Protein AF-A0A8T7HEP1-F1 (afdb_monomer)

Solvent-accessible surface area (backbone atoms only — not comparable to full-atom values): 14430 Å² total; per-residue (Å²): 138,90,76,88,83,82,85,78,82,85,80,83,80,80,80,82,78,79,80,82,76,83,69,81,77,78,73,74,80,81,74,84,77,63,65,96,67,60,66,64,68,58,54,55,50,47,74,75,36,51,69,58,54,52,49,52,47,22,69,75,58,74,52,76,78,92,68,82,64,48,80,45,70,42,66,36,75,91,43,68,75,46,64,47,59,41,58,92,71,46,28,37,38,39,33,37,24,67,80,59,78,89,49,69,70,61,53,49,51,42,49,39,22,36,51,30,43,47,51,55,25,53,55,40,37,77,75,74,46,70,55,52,72,84,47,95,60,65,69,68,16,54,30,40,47,29,51,47,41,3,46,9,40,42,40,32,41,67,76,44,86,86,67,75,90,79,67,55,75,86,76,51,40,76,35,54,64,55,34,53,50,40,61,74,69,60,40,57,62,58,38,32,44,47,13,20,70,63,40,46,67,45,26,74,71,59,36,48,71,58,20,51,61,48,45,73,77,60,53,65,51,79,81,28,55,30,39,55,68,65,41,48,51,56,51,31,47,74,69,64,75,49,135

Structure (mmCIF, N/CA/C/O backbone):
data_AF-A0A8T7HEP1-F1
#
_entry.id   AF-A0A8T7HEP1-F1
#
loop_
_atom_site.group_PDB
_atom_site.id
_atom_site.type_symbol
_atom_site.label_atom_id
_atom_site.label_alt_id
_atom_site.label_comp_id
_atom_site.label_asym_id
_atom_site.label_entity_id
_atom_site.label_seq_id
_atom_site.pdbx_PDB_ins_code
_atom_site.Cartn_x
_atom_site.Cartn_y
_atom_site.Cartn_z
_atom_site.occupancy
_atom_site.B_iso_or_equiv
_atom_site.auth_seq_id
_atom_site.auth_comp_id
_atom_site.auth_asym_id
_atom_site.auth_atom_id
_atom_site.pdbx_PDB_model_num
ATOM 1 N N . MET A 1 1 ? -40.793 -70.011 2.337 1.00 41.94 1 MET A N 1
ATOM 2 C CA . MET A 1 1 ? -41.406 -68.954 1.500 1.00 41.94 1 MET A CA 1
ATOM 3 C C . MET A 1 1 ? -40.338 -67.941 1.118 1.00 41.94 1 MET A C 1
ATOM 5 O O . MET A 1 1 ? -39.914 -67.147 1.946 1.00 41.94 1 MET A O 1
ATOM 9 N N . SER A 1 2 ? -39.846 -68.053 -0.113 1.00 45.19 2 SER A N 1
ATOM 10 C CA . SER A 1 2 ? -38.807 -67.216 -0.714 1.00 45.19 2 SER A CA 1
ATOM 11 C C . SER A 1 2 ? -39.337 -65.825 -1.057 1.00 45.19 2 SER A C 1
ATOM 13 O O . SER A 1 2 ? -40.368 -65.713 -1.722 1.00 45.19 2 SER A O 1
ATOM 15 N N . ARG A 1 3 ? -38.609 -64.765 -0.700 1.00 45.38 3 ARG A N 1
ATOM 16 C CA . ARG A 1 3 ? -38.779 -63.450 -1.330 1.00 45.38 3 ARG A CA 1
ATOM 17 C C . ARG A 1 3 ? -37.420 -62.876 -1.710 1.00 45.38 3 ARG A C 1
ATOM 19 O O . ARG A 1 3 ? -36.652 -62.437 -0.859 1.00 45.38 3 ARG A O 1
ATOM 26 N N . LEU A 1 4 ? -37.165 -62.922 -3.018 1.00 42.03 4 LEU A N 1
ATOM 27 C CA . LEU A 1 4 ? -36.173 -62.133 -3.739 1.00 42.03 4 LEU A CA 1
ATOM 28 C C . LEU A 1 4 ? -36.283 -60.661 -3.312 1.00 42.03 4 LEU A C 1
ATOM 30 O O . LEU A 1 4 ? -37.346 -60.056 -3.451 1.00 42.03 4 LEU A O 1
ATOM 34 N N . LYS A 1 5 ? -35.179 -60.076 -2.840 1.00 50.88 5 LYS A N 1
ATOM 35 C CA . LYS A 1 5 ? -35.013 -58.621 -2.767 1.00 50.88 5 LYS A CA 1
ATOM 36 C C . LYS A 1 5 ? -34.255 -58.166 -4.009 1.00 50.88 5 LYS A C 1
ATOM 38 O O . LYS A 1 5 ? -33.088 -58.493 -4.201 1.00 50.88 5 LYS A O 1
ATOM 43 N N . GLN A 1 6 ? -34.972 -57.445 -4.857 1.00 49.06 6 GLN A N 1
ATOM 44 C CA . GLN A 1 6 ? -34.510 -56.854 -6.103 1.00 49.06 6 GLN A CA 1
ATOM 45 C C . GLN A 1 6 ? -33.622 -55.638 -5.783 1.00 49.06 6 GLN A C 1
ATOM 47 O O . GLN A 1 6 ? -34.055 -54.708 -5.102 1.00 49.06 6 GLN A O 1
ATOM 52 N N . LYS A 1 7 ? -32.362 -55.663 -6.233 1.00 43.59 7 LYS A N 1
ATOM 53 C CA . LYS A 1 7 ? -31.448 -54.511 -6.220 1.00 43.59 7 LYS A CA 1
ATOM 54 C C . LYS A 1 7 ? -31.846 -53.572 -7.361 1.00 43.59 7 LYS A C 1
ATOM 56 O O . LYS A 1 7 ? -31.759 -53.966 -8.519 1.00 43.59 7 LYS A O 1
ATOM 61 N N . ILE A 1 8 ? -32.242 -52.343 -7.038 1.00 46.66 8 ILE A N 1
ATOM 62 C CA . ILE A 1 8 ? -32.394 -51.254 -8.009 1.00 46.66 8 ILE A CA 1
ATOM 63 C C . ILE A 1 8 ? -31.186 -50.334 -7.833 1.00 46.66 8 ILE A C 1
ATOM 65 O O . ILE A 1 8 ? -30.989 -49.748 -6.767 1.00 46.66 8 ILE A O 1
ATOM 69 N N . GLY A 1 9 ? -30.344 -50.276 -8.865 1.00 35.22 9 GLY A N 1
ATOM 70 C CA . GLY A 1 9 ? -29.200 -49.377 -8.941 1.00 35.22 9 GLY A CA 1
ATOM 71 C C . GLY A 1 9 ? -29.659 -47.931 -9.099 1.00 35.22 9 GLY A C 1
ATOM 72 O O . GLY A 1 9 ? -30.497 -47.626 -9.944 1.00 35.22 9 GLY A O 1
ATOM 73 N N . LYS A 1 10 ? -29.105 -47.036 -8.280 1.00 43.34 10 LYS A N 1
ATOM 74 C CA . LYS A 1 10 ? -29.236 -45.591 -8.463 1.00 43.34 10 LYS A CA 1
ATOM 75 C C . LYS A 1 10 ? -28.169 -45.150 -9.461 1.00 43.34 10 LYS A C 1
ATOM 77 O O . LYS A 1 10 ? -27.001 -45.030 -9.105 1.00 43.34 10 LYS A O 1
ATOM 82 N N . GLY A 1 11 ? -28.579 -44.972 -10.714 1.00 36.28 11 GLY A N 1
ATOM 83 C CA . GLY A 1 11 ? -27.797 -44.260 -11.717 1.00 36.28 11 GLY A CA 1
ATOM 84 C C . GLY A 1 11 ? -27.731 -42.780 -11.351 1.00 36.28 11 GLY A C 1
ATOM 85 O O . GLY A 1 11 ? -28.759 -42.139 -11.143 1.00 36.28 11 GLY A O 1
ATOM 86 N N . VAL A 1 12 ? -26.513 -42.262 -11.236 1.00 38.72 12 VAL A N 1
ATOM 87 C CA . VAL A 1 12 ? -26.227 -40.835 -11.116 1.00 38.72 12 VAL A CA 1
ATOM 88 C C . VAL A 1 12 ? -26.324 -40.247 -12.521 1.00 38.72 12 VAL A C 1
ATOM 90 O O . VAL A 1 12 ? -25.486 -40.532 -13.371 1.00 38.72 12 VAL A O 1
ATOM 93 N N . VAL A 1 13 ? -27.367 -39.461 -12.782 1.00 40.12 13 VAL A N 1
ATOM 94 C CA . VAL A 1 13 ? -27.473 -38.650 -13.999 1.00 40.12 13 VAL A CA 1
ATOM 95 C C . VAL A 1 13 ? -26.842 -37.297 -13.685 1.00 40.12 13 VAL A C 1
ATOM 97 O O . VAL A 1 13 ? -27.463 -36.447 -13.052 1.00 40.12 13 VAL A O 1
ATOM 100 N N . PHE A 1 14 ? -25.585 -37.115 -14.089 1.00 38.12 14 PHE A N 1
ATOM 101 C CA . PHE A 1 14 ? -24.975 -35.792 -14.187 1.00 38.12 14 PHE A CA 1
ATOM 102 C C . PHE A 1 14 ? -25.525 -35.116 -15.447 1.00 38.12 14 PHE A C 1
ATOM 104 O O . PHE A 1 14 ? -25.100 -35.420 -16.560 1.00 38.12 14 PHE A O 1
ATOM 111 N N . SER A 1 15 ? -26.485 -34.209 -15.276 1.00 38.38 15 SER A N 1
ATOM 112 C CA . SER A 1 15 ? -26.845 -33.257 -16.326 1.00 38.38 15 SER A CA 1
ATOM 113 C C . SER A 1 15 ? -25.730 -32.221 -16.450 1.00 38.38 15 SER A C 1
ATOM 115 O O . SER A 1 15 ? -25.654 -31.288 -15.652 1.00 38.38 15 SER A O 1
ATOM 117 N N . LEU A 1 16 ? -24.873 -32.380 -17.461 1.00 36.19 16 LEU A N 1
ATOM 118 C CA . LEU A 1 16 ? -24.065 -31.285 -17.993 1.00 36.19 16 LEU A CA 1
ATOM 119 C C . LEU A 1 16 ? -25.010 -30.299 -18.689 1.00 36.19 16 LEU A C 1
ATOM 121 O O . LEU A 1 16 ? -25.401 -30.492 -19.838 1.00 36.19 16 LEU A O 1
ATOM 125 N N . ILE A 1 17 ? -25.388 -29.238 -17.982 1.00 40.00 17 ILE A N 1
ATOM 126 C CA . ILE A 1 17 ? -25.916 -28.030 -18.613 1.00 40.00 17 ILE A CA 1
ATOM 127 C C . ILE A 1 17 ? -24.704 -27.160 -18.940 1.00 40.00 17 ILE A C 1
ATOM 129 O O . ILE A 1 17 ? -24.234 -26.373 -18.123 1.00 40.00 17 ILE A O 1
ATOM 133 N N . THR A 1 18 ? -24.166 -27.344 -20.143 1.00 41.06 18 THR A N 1
ATOM 134 C CA . THR A 1 18 ? -23.210 -26.413 -20.744 1.00 41.06 18 THR A CA 1
ATOM 135 C C . THR A 1 18 ? -23.996 -25.191 -21.211 1.00 41.06 18 THR A C 1
ATOM 137 O O . THR A 1 18 ? -24.581 -25.192 -22.293 1.00 41.06 18 THR A O 1
ATOM 140 N N . LEU A 1 19 ? -24.060 -24.154 -20.372 1.00 41.31 19 LEU A N 1
ATOM 141 C CA . LEU A 1 19 ? -24.544 -22.840 -20.787 1.00 41.31 19 LEU A CA 1
ATOM 142 C C . LEU A 1 19 ? -23.488 -22.227 -21.720 1.00 41.31 19 LEU A C 1
ATOM 144 O O . LEU A 1 19 ? -22.456 -21.734 -21.270 1.00 41.31 19 LEU A O 1
ATOM 148 N N . MET A 1 20 ? -23.735 -22.277 -23.029 1.00 40.00 20 MET A N 1
ATOM 149 C CA . MET A 1 20 ? -22.990 -21.483 -24.003 1.00 40.00 20 MET A CA 1
ATOM 150 C C . MET A 1 20 ? -23.443 -20.024 -23.908 1.00 40.00 20 MET A C 1
ATOM 152 O O . MET A 1 20 ? -24.344 -19.590 -24.625 1.00 40.00 20 MET A O 1
ATOM 156 N N . LEU A 1 21 ? -22.829 -19.257 -23.008 1.00 42.78 21 LEU A N 1
ATOM 157 C CA . LEU A 1 21 ? -22.844 -17.803 -23.112 1.00 42.78 21 LEU A CA 1
ATOM 158 C C . LEU A 1 21 ? -21.754 -17.411 -24.104 1.00 42.78 21 LEU A C 1
ATOM 160 O O . LEU A 1 21 ? -20.575 -17.358 -23.767 1.00 42.78 21 LEU A O 1
ATOM 164 N N . GLY A 1 22 ? -22.170 -17.162 -25.345 1.00 40.03 22 GLY A N 1
ATOM 165 C CA . GLY A 1 22 ? -21.366 -16.471 -26.344 1.00 40.03 22 GLY A CA 1
ATOM 166 C C . GLY A 1 22 ? -21.130 -15.028 -25.909 1.00 40.03 22 GLY A C 1
ATOM 167 O O . GLY A 1 22 ? -21.805 -14.114 -26.375 1.00 40.03 22 GLY A O 1
ATOM 168 N N . GLY A 1 23 ? -20.190 -14.828 -24.990 1.00 37.59 23 GLY A N 1
ATOM 169 C CA . GLY A 1 23 ? -19.534 -13.545 -24.817 1.00 37.59 23 GLY A CA 1
ATOM 170 C C . GLY A 1 23 ? -18.599 -13.363 -26.001 1.00 37.59 23 GLY A C 1
ATOM 171 O O . GLY A 1 23 ? -17.683 -14.159 -26.187 1.00 37.59 23 GLY A O 1
ATOM 172 N N . SER A 1 24 ? -18.840 -12.351 -26.833 1.00 38.62 24 SER A N 1
ATOM 173 C CA . SER A 1 24 ? -17.829 -11.912 -27.786 1.00 38.62 24 SER A CA 1
ATOM 174 C C . SER A 1 24 ? -16.601 -11.520 -26.971 1.00 38.62 24 SER A C 1
ATOM 176 O O . SER A 1 24 ? -16.623 -10.490 -26.290 1.00 38.62 24 SER A O 1
ATOM 178 N N . GLU A 1 25 ? -15.558 -12.343 -27.002 1.00 39.94 25 GLU A N 1
ATOM 179 C CA . GLU A 1 25 ? -14.235 -11.939 -26.556 1.00 39.94 25 GLU A CA 1
ATOM 180 C C . GLU A 1 25 ? -13.877 -10.698 -27.371 1.00 39.94 25 GLU A C 1
ATOM 182 O O . GLU A 1 25 ? -13.509 -10.777 -28.546 1.00 39.94 25 GLU A O 1
ATOM 187 N N . LYS A 1 26 ? -14.042 -9.516 -26.771 1.00 36.22 26 LYS A N 1
ATOM 188 C CA . LYS A 1 26 ? 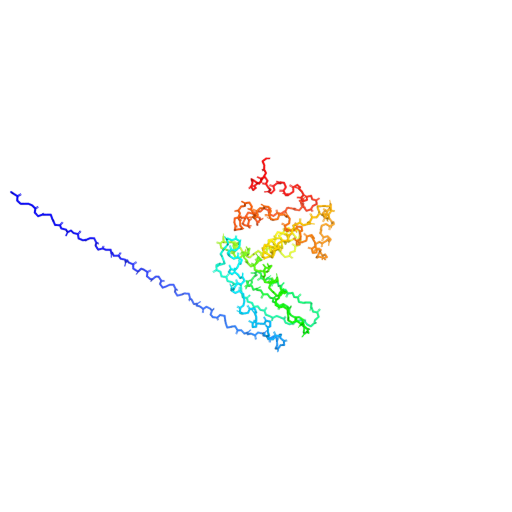-13.334 -8.334 -27.233 1.00 36.22 26 LYS A CA 1
ATOM 189 C C . LYS A 1 26 ? -11.866 -8.666 -27.021 1.00 36.22 26 LYS A C 1
ATOM 191 O O . LYS A 1 26 ? -11.326 -8.433 -25.946 1.00 36.22 26 LYS A O 1
ATOM 196 N N . LYS A 1 27 ? -11.231 -9.243 -28.039 1.00 31.67 27 LYS A N 1
ATOM 197 C CA . LYS A 1 27 ? -9.785 -9.169 -28.173 1.00 31.67 27 LYS A CA 1
ATOM 198 C C . LYS A 1 27 ? -9.480 -7.683 -28.274 1.00 31.67 27 LYS A C 1
ATOM 200 O O . LYS A 1 27 ? -9.661 -7.081 -29.329 1.00 31.67 27 LYS A O 1
ATOM 205 N N . CYS A 1 28 ? -9.126 -7.076 -27.144 1.00 31.55 28 CYS A N 1
ATOM 206 C CA . CYS A 1 28 ? -8.383 -5.833 -27.159 1.00 31.55 28 CYS A CA 1
ATOM 207 C C . CYS A 1 28 ? -7.139 -6.127 -27.990 1.00 31.55 28 CYS A C 1
ATOM 209 O O . CYS A 1 28 ? -6.271 -6.888 -27.569 1.00 31.55 28 CYS A O 1
ATOM 211 N N . GLU A 1 29 ? -7.110 -5.606 -29.213 1.00 30.03 29 GLU A N 1
ATOM 212 C CA . GLU A 1 29 ? -5.893 -5.556 -30.005 1.00 30.03 29 GLU A CA 1
ATOM 213 C C . GLU A 1 29 ? -4.898 -4.718 -29.203 1.00 30.03 29 GLU A C 1
ATOM 215 O O . GLU A 1 29 ? -4.998 -3.494 -29.107 1.00 30.03 29 GLU A O 1
ATOM 220 N N . TYR A 1 30 ? -3.994 -5.421 -28.527 1.00 42.84 30 TYR A N 1
ATOM 221 C CA . TYR A 1 30 ? -2.873 -4.841 -27.821 1.00 42.84 30 TYR A CA 1
ATOM 222 C C . TYR A 1 30 ? -1.972 -4.181 -28.864 1.00 42.84 30 TYR A C 1
ATOM 224 O O . TYR A 1 30 ? -1.344 -4.858 -29.677 1.00 42.84 30 TYR A O 1
ATOM 232 N N . ILE A 1 31 ? -1.948 -2.849 -28.869 1.00 36.72 31 ILE A N 1
ATOM 233 C CA . ILE A 1 31 ? -0.964 -2.071 -29.615 1.00 36.72 31 ILE A CA 1
ATOM 234 C C . ILE A 1 31 ? 0.114 -1.688 -28.600 1.00 36.72 31 ILE A C 1
ATOM 236 O O . ILE A 1 31 ? -0.087 -0.720 -27.858 1.00 36.72 31 ILE A O 1
ATOM 240 N N . PRO A 1 32 ? 1.239 -2.418 -28.523 1.00 42.81 32 PRO A N 1
ATOM 241 C CA . PRO A 1 32 ? 2.324 -2.032 -27.646 1.00 42.81 32 PRO A CA 1
ATOM 242 C C . PRO A 1 32 ? 2.866 -0.675 -28.089 1.00 42.81 32 PRO A C 1
ATOM 244 O O . PRO A 1 32 ? 3.562 -0.557 -29.097 1.00 42.81 32 PRO A O 1
ATOM 247 N N . ARG A 1 33 ? 2.571 0.371 -27.318 1.00 43.34 33 ARG A N 1
ATOM 248 C CA . ARG A 1 33 ? 3.355 1.607 -27.348 1.00 43.34 33 ARG A CA 1
ATOM 249 C C . ARG A 1 33 ? 4.543 1.437 -26.413 1.00 43.34 33 ARG A C 1
ATOM 251 O O . ARG A 1 33 ? 4.651 2.140 -25.415 1.00 43.34 33 ARG A O 1
ATOM 258 N N . TYR A 1 34 ? 5.436 0.502 -26.724 1.00 45.06 34 TYR A N 1
ATOM 259 C CA . TYR A 1 34 ? 6.755 0.548 -26.111 1.00 45.06 34 TYR A CA 1
ATOM 260 C C . TYR A 1 34 ? 7.471 1.776 -26.676 1.00 45.06 34 TYR A C 1
ATOM 262 O O . TYR A 1 34 ? 7.745 1.857 -27.874 1.00 45.06 34 TYR A O 1
ATOM 270 N N . SER A 1 35 ? 7.777 2.743 -25.813 1.00 48.47 35 SER A N 1
ATOM 271 C CA . SER A 1 35 ? 8.937 3.596 -26.054 1.00 48.47 35 SER A CA 1
ATOM 272 C C . SER A 1 35 ? 10.139 2.652 -26.159 1.00 48.47 35 SER A C 1
ATOM 274 O O . SER A 1 35 ? 10.412 1.899 -25.226 1.00 48.47 35 SER A O 1
ATOM 276 N N . THR A 1 36 ? 10.810 2.619 -27.309 1.00 49.81 36 THR A N 1
ATOM 277 C CA . THR A 1 36 ? 11.788 1.592 -27.735 1.00 49.81 36 THR A CA 1
ATOM 278 C C . THR A 1 36 ? 13.090 1.538 -26.925 1.00 49.81 36 THR A C 1
ATOM 280 O O . THR A 1 36 ? 14.083 0.987 -27.384 1.00 49.81 36 THR A O 1
ATOM 283 N N . ASN A 1 37 ? 13.118 2.130 -25.736 1.00 59.88 37 ASN A N 1
ATOM 284 C CA . ASN A 1 37 ? 14.340 2.465 -25.017 1.00 59.88 37 ASN A CA 1
ATOM 285 C C . ASN A 1 37 ? 14.317 2.015 -23.543 1.00 59.88 37 ASN A C 1
ATOM 287 O O . ASN A 1 37 ? 15.242 2.336 -22.800 1.00 59.88 37 ASN A O 1
ATOM 291 N N . VAL A 1 38 ? 13.292 1.280 -23.099 1.00 65.38 38 VAL A N 1
ATOM 292 C CA . VAL A 1 38 ? 13.274 0.661 -21.764 1.00 65.38 38 VAL A CA 1
ATOM 293 C C . VAL A 1 38 ? 14.425 -0.346 -21.645 1.00 65.38 38 VAL A C 1
ATOM 295 O O . VAL A 1 38 ? 14.648 -1.131 -22.564 1.00 65.38 38 VAL A O 1
ATOM 298 N N . HIS A 1 39 ? 15.158 -0.340 -20.524 1.00 76.44 39 HIS A N 1
ATOM 299 C CA . HIS A 1 39 ? 16.272 -1.268 -20.313 1.00 76.44 39 HIS A CA 1
ATOM 300 C C . HIS A 1 39 ? 15.758 -2.725 -20.348 1.00 76.44 39 HIS A C 1
ATOM 302 O O . HIS A 1 39 ? 15.051 -3.109 -19.412 1.00 76.44 39 HIS A O 1
ATOM 308 N N . PRO A 1 40 ? 16.131 -3.561 -21.343 1.00 83.38 40 PRO A N 1
ATOM 309 C CA . PRO A 1 40 ? 15.495 -4.866 -21.575 1.00 83.38 40 PRO A CA 1
ATOM 310 C C . PRO A 1 40 ? 15.501 -5.791 -20.355 1.00 83.38 40 PRO A C 1
ATOM 312 O O . PRO A 1 40 ? 14.506 -6.450 -20.080 1.00 83.38 40 PRO A O 1
ATOM 315 N N . LYS A 1 41 ? 16.578 -5.747 -19.556 1.00 88.69 41 LYS A N 1
ATOM 316 C CA . LYS A 1 41 ? 16.690 -6.537 -18.318 1.00 88.69 41 LYS A CA 1
ATOM 317 C C . LYS A 1 41 ? 15.615 -6.238 -17.271 1.00 88.69 41 LYS A C 1
ATOM 319 O O . LYS A 1 41 ? 15.308 -7.118 -16.486 1.00 88.69 41 LYS A O 1
ATOM 324 N N . SER A 1 42 ? 15.070 -5.018 -17.227 1.00 87.38 42 SER A N 1
ATOM 325 C CA . SER A 1 42 ? 14.011 -4.696 -16.257 1.00 87.38 42 SER A CA 1
ATOM 326 C C . SER A 1 42 ? 12.704 -5.377 -16.641 1.00 87.38 42 SER A C 1
ATOM 328 O O . SER A 1 42 ? 11.999 -5.859 -15.768 1.00 87.38 42 SER A O 1
ATOM 330 N N . ILE A 1 43 ? 12.411 -5.437 -17.945 1.00 89.31 43 ILE A N 1
ATOM 331 C CA . ILE A 1 43 ? 11.226 -6.118 -18.475 1.00 89.31 43 ILE A CA 1
ATOM 332 C C . ILE A 1 43 ? 11.350 -7.618 -18.224 1.00 89.31 43 ILE A C 1
ATOM 334 O O . ILE A 1 43 ? 10.507 -8.187 -17.546 1.00 89.31 43 ILE A O 1
ATOM 338 N N . GLU A 1 44 ? 12.453 -8.214 -18.686 1.00 92.25 44 GLU A N 1
ATOM 339 C CA . GLU A 1 44 ? 12.744 -9.642 -18.515 1.00 92.25 44 GLU A CA 1
ATOM 340 C C . GLU A 1 44 ? 12.662 -10.058 -17.043 1.00 92.25 44 GLU A C 1
ATOM 342 O O . GLU A 1 44 ? 11.963 -11.005 -16.704 1.00 92.25 44 GLU A O 1
ATOM 347 N N . TRP A 1 45 ? 13.294 -9.295 -16.148 1.00 94.81 45 TRP A N 1
ATOM 348 C CA . TRP A 1 45 ? 13.273 -9.623 -14.729 1.00 94.81 45 TRP A CA 1
ATOM 349 C C . TRP A 1 45 ? 11.872 -9.528 -14.118 1.00 94.81 45 TRP A C 1
ATOM 351 O O . TRP A 1 45 ? 11.498 -10.407 -13.347 1.00 94.81 45 TRP A O 1
ATOM 361 N N . VAL A 1 46 ? 11.089 -8.493 -14.445 1.00 93.50 46 VAL A N 1
ATOM 362 C CA . VAL A 1 46 ? 9.717 -8.357 -13.928 1.00 93.50 46 VAL A CA 1
ATOM 363 C C . VAL A 1 46 ? 8.831 -9.496 -14.437 1.00 93.50 46 VAL A C 1
ATOM 365 O O . VAL A 1 46 ? 8.138 -10.114 -13.629 1.00 93.50 46 VAL A O 1
ATOM 368 N N . ASP A 1 47 ? 8.907 -9.821 -15.729 1.00 92.94 47 ASP A N 1
ATOM 369 C CA . ASP A 1 47 ? 8.149 -10.919 -16.339 1.00 92.94 47 ASP A CA 1
ATOM 370 C C . ASP A 1 47 ? 8.493 -12.274 -15.691 1.00 92.94 47 ASP A C 1
ATOM 372 O O . ASP A 1 47 ? 7.611 -13.096 -15.454 1.00 92.94 47 ASP A O 1
ATOM 376 N N . GLU A 1 48 ? 9.764 -12.498 -15.347 1.00 95.94 48 GLU A N 1
ATOM 377 C CA . GLU A 1 48 ? 10.227 -13.726 -14.690 1.00 95.94 48 GLU A CA 1
ATOM 378 C C . GLU A 1 48 ? 9.863 -13.816 -13.199 1.00 95.94 48 GLU A C 1
ATOM 380 O O . GLU A 1 48 ? 9.829 -14.918 -12.646 1.00 95.94 48 GLU A O 1
ATOM 385 N N . ASN A 1 49 ? 9.627 -12.685 -12.521 1.00 97.19 49 ASN A N 1
ATOM 386 C CA . ASN A 1 49 ? 9.539 -12.646 -11.056 1.00 97.19 49 ASN A CA 1
ATOM 387 C C . ASN A 1 49 ? 8.173 -12.244 -10.498 1.00 97.19 49 ASN A C 1
ATOM 389 O O . ASN A 1 49 ? 7.911 -12.560 -9.339 1.00 97.19 49 ASN A O 1
ATOM 393 N N . ILE A 1 50 ? 7.288 -11.604 -11.269 1.00 96.88 50 ILE A N 1
ATOM 394 C CA . ILE A 1 50 ? 6.011 -11.104 -10.734 1.00 96.88 50 ILE A CA 1
ATOM 395 C C . ILE A 1 50 ? 5.156 -12.210 -10.102 1.00 96.88 50 ILE A C 1
ATOM 397 O O . ILE A 1 50 ? 4.634 -12.031 -9.003 1.00 96.88 50 ILE A O 1
ATOM 401 N N . GLU A 1 51 ? 5.048 -13.373 -10.748 1.00 97.56 51 GLU A N 1
ATOM 402 C CA . GLU A 1 51 ? 4.260 -14.495 -10.223 1.00 97.56 51 GLU A CA 1
ATOM 403 C C . GLU A 1 51 ? 4.871 -15.072 -8.943 1.00 97.56 51 GLU A C 1
ATOM 405 O O . GLU A 1 51 ? 4.145 -15.431 -8.015 1.00 97.56 51 GLU A O 1
ATOM 410 N N . ARG A 1 52 ? 6.209 -15.135 -8.871 1.00 98.19 52 ARG A N 1
ATOM 411 C CA . ARG A 1 52 ? 6.930 -15.564 -7.667 1.00 98.19 52 ARG A CA 1
ATOM 412 C C . ARG A 1 52 ? 6.648 -14.605 -6.511 1.00 98.19 52 ARG A C 1
ATOM 414 O O . ARG A 1 52 ? 6.257 -15.067 -5.446 1.00 98.19 52 ARG A O 1
ATOM 421 N N . ILE A 1 53 ? 6.810 -13.302 -6.735 1.00 98.19 53 ILE A N 1
ATOM 422 C CA . ILE A 1 53 ? 6.606 -12.262 -5.716 1.00 98.19 53 ILE A CA 1
ATOM 423 C C . ILE A 1 53 ? 5.161 -12.285 -5.217 1.00 98.19 53 ILE A C 1
ATOM 425 O O . ILE A 1 53 ? 4.921 -12.351 -4.014 1.00 98.19 53 ILE A O 1
ATOM 429 N N . ALA A 1 54 ? 4.183 -12.314 -6.126 1.00 98.25 54 ALA A N 1
ATOM 430 C CA . ALA A 1 54 ? 2.777 -12.396 -5.744 1.00 98.25 54 ALA A CA 1
ATOM 431 C C . ALA A 1 54 ? 2.491 -13.643 -4.896 1.00 98.25 54 ALA A C 1
ATOM 433 O O . ALA A 1 54 ? 1.828 -13.545 -3.868 1.00 98.25 54 ALA A O 1
ATOM 434 N N . LYS A 1 55 ? 3.042 -14.802 -5.273 1.00 98.44 55 LYS A N 1
ATOM 435 C CA . LYS A 1 55 ? 2.899 -16.039 -4.502 1.00 98.44 55 LYS A CA 1
ATOM 436 C C . LYS A 1 55 ? 3.545 -15.947 -3.115 1.00 98.44 55 LYS A C 1
ATOM 438 O O . LYS A 1 55 ? 2.969 -16.426 -2.143 1.00 98.44 55 LYS A O 1
ATOM 443 N N . GLU A 1 56 ? 4.714 -15.325 -3.001 1.00 98.38 56 GLU A N 1
ATOM 444 C CA . GLU A 1 56 ? 5.356 -15.081 -1.705 1.00 98.38 56 GLU A CA 1
ATOM 445 C C . GLU A 1 56 ? 4.483 -14.188 -0.810 1.00 98.38 56 GLU A C 1
ATOM 447 O O . GLU A 1 56 ? 4.348 -14.465 0.383 1.00 98.38 56 GLU A O 1
ATOM 452 N N . GLN A 1 57 ? 3.817 -13.176 -1.378 1.00 98.31 57 GLN A N 1
ATOM 453 C CA . GLN A 1 57 ? 2.832 -12.372 -0.650 1.00 98.31 57 GLN A CA 1
ATOM 454 C C . GLN A 1 57 ? 1.607 -13.186 -0.223 1.00 98.31 57 GLN A C 1
ATOM 456 O O . GLN A 1 57 ? 1.182 -13.070 0.925 1.00 98.31 57 GLN A O 1
ATOM 461 N N . GLU A 1 58 ? 1.050 -14.030 -1.099 1.00 98.50 58 GLU A N 1
ATOM 462 C CA . GLU A 1 58 ? -0.060 -14.934 -0.755 1.00 98.50 58 GLU A CA 1
ATOM 463 C C . GLU A 1 58 ? 0.283 -15.817 0.445 1.00 98.50 58 GLU A C 1
ATOM 465 O O . GLU A 1 58 ? -0.488 -15.897 1.405 1.00 98.50 58 GLU A O 1
ATOM 470 N N . GLU A 1 59 ? 1.462 -16.441 0.415 1.00 98.31 59 GLU A N 1
ATOM 471 C CA . GLU A 1 59 ? 1.941 -17.326 1.475 1.00 98.31 59 GLU A CA 1
ATOM 472 C C . GLU A 1 59 ? 2.192 -16.568 2.784 1.00 98.31 59 GLU A C 1
ATOM 474 O O . GLU A 1 59 ? 1.778 -17.031 3.850 1.00 98.31 59 GLU A O 1
ATOM 479 N N . LYS A 1 60 ? 2.837 -15.398 2.720 1.00 97.38 60 LYS A N 1
ATOM 480 C CA . LYS A 1 60 ? 3.220 -14.626 3.909 1.00 97.38 60 LYS A CA 1
ATOM 481 C C . LYS A 1 60 ? 2.038 -13.920 4.570 1.00 97.38 60 LYS A C 1
ATOM 483 O O . LYS A 1 60 ? 1.984 -13.842 5.795 1.00 97.38 60 LYS A O 1
ATOM 488 N N . LEU A 1 61 ? 1.103 -13.409 3.772 1.00 97.75 61 LEU A N 1
ATOM 489 C CA . LEU A 1 61 ? -0.024 -12.592 4.232 1.00 97.75 61 LEU A CA 1
ATOM 490 C C . LEU A 1 61 ? -1.326 -13.388 4.388 1.00 97.75 61 LEU A C 1
ATOM 492 O O . LEU A 1 61 ? -2.310 -12.853 4.900 1.00 97.75 61 LEU A O 1
ATOM 496 N N . GLY A 1 62 ? -1.354 -14.650 3.949 1.00 97.94 62 GLY A N 1
ATOM 497 C CA . GLY A 1 62 ? -2.555 -15.485 3.982 1.00 97.94 62 GLY A CA 1
ATOM 498 C C . GLY A 1 62 ? -3.657 -14.979 3.049 1.00 97.94 62 GLY A C 1
ATOM 499 O O . GLY A 1 62 ? -4.837 -15.084 3.379 1.00 97.94 62 GLY A O 1
ATOM 500 N N . ILE A 1 63 ? -3.274 -14.401 1.910 1.00 98.19 63 ILE A N 1
ATOM 501 C CA . ILE A 1 63 ? -4.184 -13.853 0.895 1.00 98.19 63 ILE A CA 1
ATOM 502 C C . ILE A 1 63 ? -4.186 -14.713 -0.370 1.00 98.19 63 ILE A C 1
ATOM 504 O O . ILE A 1 63 ? -3.401 -15.653 -0.492 1.00 98.19 63 ILE A O 1
ATOM 508 N N . LYS A 1 64 ? -5.059 -14.387 -1.329 1.00 98.06 64 LYS A N 1
ATOM 509 C CA . LYS A 1 64 ? -5.024 -15.001 -2.657 1.00 98.06 64 LYS A CA 1
ATOM 510 C C . LYS A 1 64 ? -5.388 -14.006 -3.747 1.00 98.06 64 LYS A C 1
ATOM 512 O O . LYS A 1 64 ? -6.522 -13.536 -3.781 1.00 98.06 64 LYS A O 1
ATOM 517 N N . TYR A 1 65 ? -4.471 -13.756 -4.674 1.00 97.38 65 TYR A N 1
ATOM 518 C CA . TYR A 1 65 ? -4.719 -12.967 -5.870 1.00 97.38 65 TYR A CA 1
ATOM 519 C C . TYR A 1 65 ? -5.701 -13.709 -6.790 1.00 97.38 65 TYR A C 1
ATOM 521 O O . TYR A 1 65 ? -5.418 -14.808 -7.273 1.00 97.38 65 TYR A O 1
ATOM 529 N N . PRO A 1 66 ? -6.875 -13.124 -7.076 1.00 95.88 66 PRO A N 1
ATOM 530 C CA . PRO A 1 66 ? -7.807 -13.671 -8.061 1.00 95.88 66 PRO A CA 1
ATOM 531 C C . PRO A 1 66 ? -7.226 -13.621 -9.480 1.00 95.88 66 PRO A C 1
ATOM 533 O O . PRO A 1 66 ? -7.524 -14.480 -10.309 1.00 95.88 66 PRO A O 1
ATOM 536 N N . TYR A 1 67 ? -6.415 -12.597 -9.740 1.00 96.38 67 TYR A N 1
ATOM 537 C CA . TYR A 1 67 ? -5.626 -12.363 -10.942 1.00 96.38 67 TYR A CA 1
ATOM 538 C C . TYR A 1 67 ? -4.531 -11.332 -10.619 1.00 96.38 67 TYR A C 1
ATOM 540 O O . TYR A 1 67 ? -4.621 -10.631 -9.609 1.00 96.38 67 TYR A O 1
ATOM 548 N N . LEU A 1 68 ? -3.513 -11.234 -11.476 1.00 96.56 68 LEU A N 1
ATOM 549 C CA . LEU A 1 68 ? -2.471 -10.209 -11.379 1.00 96.56 68 LEU A CA 1
ATOM 550 C C . LEU A 1 68 ? -2.796 -9.009 -12.285 1.00 96.56 68 LEU A C 1
ATOM 552 O O . LEU A 1 68 ? -3.441 -9.197 -13.324 1.00 96.56 68 LEU A O 1
ATOM 556 N N . PRO A 1 69 ? -2.381 -7.785 -11.910 1.00 95.25 69 PRO A N 1
ATOM 557 C CA . PRO A 1 69 ? -2.516 -6.612 -12.770 1.00 95.25 69 PRO A CA 1
ATOM 558 C C . PRO A 1 69 ? -1.672 -6.740 -14.048 1.00 95.25 69 PRO A C 1
ATOM 560 O O . PRO A 1 69 ? -0.648 -7.423 -14.070 1.00 95.25 69 PRO A O 1
ATOM 563 N N . GLU A 1 70 ? -2.079 -6.047 -15.117 1.00 95.31 70 GLU A N 1
ATOM 564 C CA . GLU A 1 70 ? -1.228 -5.876 -16.305 1.00 95.31 70 GLU A CA 1
ATOM 565 C C . GLU A 1 70 ? 0.030 -5.080 -15.917 1.00 95.31 70 GLU A C 1
ATOM 567 O O . GLU A 1 70 ? -0.037 -4.210 -15.053 1.00 95.31 70 GLU A O 1
ATOM 572 N N . ILE A 1 71 ? 1.169 -5.318 -16.570 1.00 93.1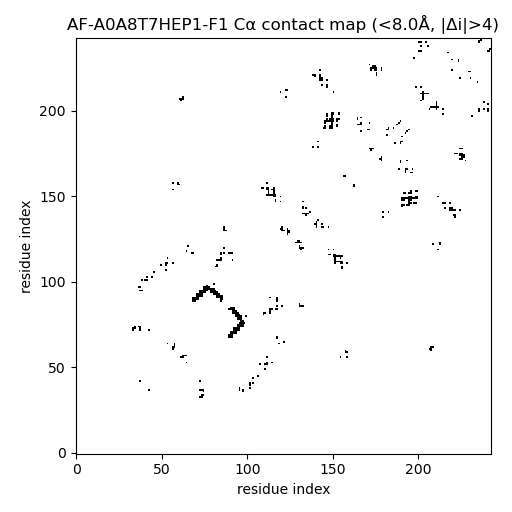2 71 ILE A N 1
ATOM 573 C CA . ILE A 1 71 ? 2.382 -4.519 -16.359 1.00 93.12 71 ILE A CA 1
ATOM 574 C C . ILE A 1 71 ? 2.704 -3.723 -17.621 1.00 93.12 71 ILE A C 1
ATOM 576 O O . ILE A 1 71 ? 2.777 -4.265 -18.726 1.00 93.12 71 ILE A O 1
ATOM 580 N N . LYS A 1 72 ? 2.921 -2.416 -17.456 1.00 92.94 72 LYS A N 1
ATOM 581 C CA . LYS A 1 72 ? 3.394 -1.508 -18.504 1.00 92.94 72 LYS A CA 1
ATOM 582 C C . LYS A 1 72 ? 4.692 -0.850 -18.083 1.00 92.94 72 LYS A C 1
ATOM 584 O O . LYS A 1 72 ? 4.909 -0.530 -16.920 1.00 92.94 72 LYS A O 1
ATOM 589 N N . PHE A 1 73 ? 5.539 -0.610 -19.072 1.00 88.94 73 PHE A N 1
ATOM 590 C CA . PHE A 1 73 ? 6.825 0.038 -18.885 1.00 88.94 73 PHE A CA 1
ATOM 591 C C . PHE A 1 73 ? 6.808 1.380 -19.596 1.00 88.94 73 PHE A C 1
ATOM 593 O O . PHE A 1 73 ? 6.565 1.457 -20.804 1.00 88.94 73 PHE A O 1
ATOM 600 N N . GLU A 1 74 ? 7.098 2.436 -18.852 1.00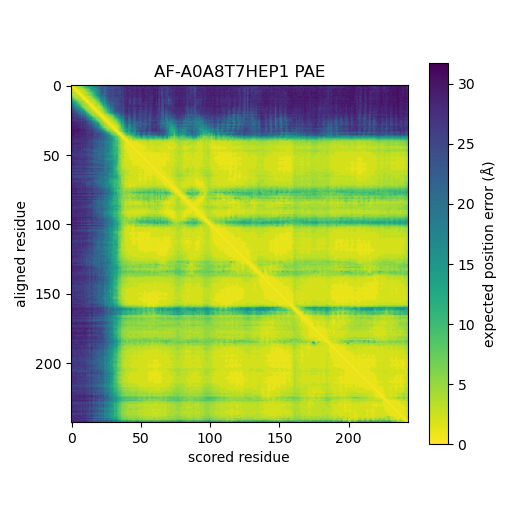 89.44 74 GLU A N 1
ATOM 601 C CA . GLU A 1 74 ? 7.222 3.783 -19.377 1.00 89.44 74 GLU A CA 1
ATOM 602 C C . GLU A 1 74 ? 8.640 4.287 -19.161 1.00 89.44 74 GLU A C 1
ATOM 604 O O . GLU A 1 74 ? 9.169 4.248 -18.054 1.00 89.44 74 GLU A O 1
ATOM 609 N N . GLN A 1 75 ? 9.263 4.805 -20.215 1.00 83.38 75 GLN A N 1
ATOM 610 C CA . GLN A 1 75 ? 10.537 5.493 -20.069 1.00 83.38 75 GLN A CA 1
ATOM 611 C C . GLN A 1 75 ? 10.307 6.996 -19.958 1.00 83.38 75 GLN A C 1
ATOM 613 O O . GLN A 1 75 ? 9.690 7.596 -20.838 1.00 83.38 75 GLN A O 1
ATOM 618 N N . HIS A 1 76 ? 10.873 7.608 -18.920 1.00 83.38 76 HIS A N 1
ATOM 619 C CA . HIS A 1 76 ? 10.825 9.052 -18.706 1.00 83.38 76 HIS A CA 1
ATOM 620 C C . HIS A 1 76 ? 12.240 9.567 -18.409 1.00 83.38 76 HIS A C 1
ATOM 622 O O . HIS A 1 76 ? 12.809 9.184 -17.389 1.00 83.38 76 HIS A O 1
ATOM 628 N N . PRO A 1 77 ? 12.842 10.414 -19.266 1.00 78.12 77 PRO A N 1
ATOM 629 C CA . PRO A 1 77 ? 14.245 10.815 -19.117 1.00 78.12 77 PRO A CA 1
ATOM 630 C C . PRO A 1 77 ? 14.516 11.616 -17.837 1.00 78.12 77 PRO A C 1
ATOM 632 O O . PRO A 1 77 ? 15.588 11.476 -17.257 1.00 78.12 77 PRO A O 1
ATOM 635 N N . ASP A 1 78 ? 13.529 12.386 -17.374 1.00 82.50 78 ASP A N 1
ATOM 636 C CA . ASP A 1 78 ? 13.669 13.323 -16.252 1.00 82.50 78 ASP A CA 1
ATOM 637 C C . ASP A 1 78 ? 13.054 12.811 -14.938 1.00 82.50 78 ASP A C 1
ATOM 639 O O . ASP A 1 78 ? 12.963 13.557 -13.962 1.00 82.50 78 ASP A O 1
ATOM 643 N N . LYS A 1 79 ? 12.582 11.558 -14.900 1.00 80.31 79 LYS A N 1
ATOM 644 C CA . LYS A 1 79 ? 11.973 10.972 -13.698 1.00 80.31 79 LYS A CA 1
ATOM 645 C C . LYS A 1 79 ? 12.919 9.989 -13.022 1.00 80.31 79 LYS A C 1
ATOM 647 O O . LYS A 1 79 ? 13.706 9.312 -13.678 1.00 80.31 79 LYS A O 1
ATOM 652 N N . SER A 1 80 ? 12.809 9.904 -11.699 1.00 83.12 80 SER A N 1
ATOM 653 C CA . SER A 1 80 ? 13.400 8.811 -10.930 1.00 83.12 80 SER A CA 1
ATOM 654 C C . SER A 1 80 ? 12.716 7.485 -11.263 1.00 83.12 80 SER A C 1
ATOM 656 O O . SER A 1 80 ? 11.598 7.478 -11.785 1.00 83.12 80 SER A O 1
ATOM 658 N N . LEU A 1 81 ? 13.374 6.374 -10.913 1.00 84.38 81 LEU A N 1
ATOM 659 C CA . LEU A 1 81 ? 12.705 5.080 -10.866 1.00 84.38 81 LEU A CA 1
ATOM 660 C C . LEU A 1 81 ? 11.478 5.210 -9.966 1.00 84.38 81 LEU A C 1
ATOM 662 O O . LEU A 1 81 ? 11.522 5.856 -8.915 1.00 84.38 81 LEU A O 1
ATOM 666 N N . GLY A 1 82 ? 10.375 4.654 -10.429 1.00 87.38 82 GLY A N 1
ATOM 667 C CA . GLY A 1 82 ? 9.147 4.594 -9.669 1.00 87.38 82 GLY A CA 1
ATOM 668 C C . GLY A 1 82 ? 8.218 3.581 -10.293 1.00 87.38 82 GLY A C 1
ATOM 669 O O . GLY A 1 82 ? 8.313 3.281 -11.480 1.00 87.38 82 GLY A O 1
ATOM 670 N N . MET A 1 83 ? 7.309 3.070 -9.492 1.00 90.44 83 MET A N 1
ATOM 671 C CA . MET A 1 83 ? 6.187 2.290 -9.970 1.00 90.44 83 MET A CA 1
ATOM 672 C C . MET A 1 83 ? 4.927 2.916 -9.393 1.00 90.44 83 MET A C 1
ATOM 674 O O . MET A 1 83 ? 4.994 3.578 -8.360 1.00 90.44 83 MET A O 1
ATOM 678 N N . TYR A 1 84 ? 3.818 2.791 -10.105 1.00 92.25 84 TYR A N 1
ATOM 679 C CA . TYR A 1 84 ? 2.514 3.104 -9.549 1.00 92.25 84 TYR A CA 1
ATOM 680 C C . TYR A 1 84 ? 1.458 2.182 -10.149 1.00 92.25 84 TYR A C 1
ATOM 682 O O . TYR A 1 84 ? 1.507 1.843 -11.335 1.00 92.25 84 TYR A O 1
ATOM 690 N N . TYR A 1 85 ? 0.492 1.789 -9.335 1.00 93.75 85 TYR A N 1
ATOM 691 C CA . TYR A 1 85 ? -0.717 1.113 -9.769 1.00 93.75 85 TYR A CA 1
ATOM 692 C C . TYR A 1 85 ? -1.751 2.124 -10.288 1.00 93.75 85 TYR A C 1
ATOM 694 O O . TYR A 1 85 ? -2.016 3.150 -9.660 1.00 93.75 85 TYR A O 1
ATOM 702 N N . GLU A 1 86 ? -2.352 1.828 -11.441 1.00 93.69 86 GLU A N 1
ATOM 703 C CA . GLU A 1 86 ? -3.460 2.576 -12.036 1.00 93.69 86 GLU A CA 1
ATOM 704 C C . GLU A 1 86 ? -4.772 1.770 -11.916 1.00 93.69 86 GLU A C 1
ATOM 706 O O . GLU A 1 86 ? -5.018 0.878 -12.742 1.00 93.69 86 GLU A O 1
ATOM 711 N N . PRO A 1 87 ? -5.640 2.088 -10.931 1.00 87.69 87 PRO A N 1
ATOM 712 C CA . PRO A 1 87 ? -6.859 1.331 -10.640 1.00 87.69 87 PRO A CA 1
ATOM 713 C C . PRO A 1 87 ? -7.831 1.216 -11.816 1.00 87.69 87 PRO A C 1
ATOM 715 O O . PRO A 1 87 ? -8.447 0.181 -12.032 1.00 87.69 87 PRO A O 1
ATOM 718 N N . TYR A 1 88 ? -7.977 2.261 -12.640 1.00 87.31 88 TYR A N 1
ATOM 719 C CA . TYR A 1 88 ? -9.002 2.260 -13.701 1.00 87.31 88 TYR A CA 1
ATOM 720 C C . TYR A 1 88 ? -8.734 1.269 -14.835 1.00 87.31 88 TYR A C 1
ATOM 722 O O . TYR A 1 88 ? -9.647 0.956 -15.601 1.00 87.31 88 TYR A O 1
ATOM 730 N N . ILE A 1 89 ? -7.487 0.827 -14.980 1.00 89.50 89 ILE A N 1
ATOM 731 C CA . ILE A 1 89 ? -7.078 -0.145 -15.997 1.00 89.50 89 ILE A CA 1
ATOM 732 C C . ILE A 1 89 ? -6.392 -1.363 -15.377 1.00 89.50 89 ILE A C 1
ATOM 734 O O . ILE A 1 89 ? -5.827 -2.159 -16.125 1.00 89.50 89 ILE A O 1
ATOM 738 N N . ASN A 1 90 ? -6.420 -1.496 -14.044 1.00 90.12 90 ASN A N 1
ATOM 739 C CA . ASN A 1 90 ? -5.769 -2.567 -13.294 1.00 90.12 90 ASN A CA 1
ATOM 740 C C . ASN A 1 90 ? -4.347 -2.856 -13.821 1.00 90.12 90 ASN A C 1
ATOM 742 O O . ASN A 1 90 ? -4.035 -3.949 -14.299 1.00 90.12 90 ASN A O 1
ATOM 746 N N . THR A 1 91 ? -3.510 -1.816 -13.850 1.00 94.25 91 THR A N 1
ATOM 747 C CA . THR A 1 91 ? -2.175 -1.876 -14.460 1.00 94.25 91 THR A CA 1
ATOM 748 C C . THR A 1 91 ? -1.114 -1.324 -13.513 1.00 94.25 91 THR A C 1
ATOM 750 O O . THR A 1 91 ? -1.248 -0.208 -13.023 1.00 94.25 91 THR A O 1
ATOM 753 N N . LEU A 1 92 ? -0.023 -2.062 -13.325 1.00 93.31 92 LEU A N 1
ATOM 754 C CA . LEU A 1 92 ? 1.229 -1.567 -12.759 1.00 93.31 92 LEU A CA 1
ATOM 755 C C . LEU A 1 92 ? 2.034 -0.853 -13.841 1.00 93.31 92 LEU A C 1
ATOM 757 O O . LEU A 1 92 ? 2.332 -1.430 -14.887 1.00 93.31 92 LEU A O 1
ATOM 761 N N . ILE A 1 93 ? 2.404 0.398 -13.596 1.00 92.69 93 ILE A N 1
ATOM 762 C CA . ILE A 1 93 ? 3.207 1.197 -14.518 1.00 92.69 93 ILE A CA 1
ATOM 763 C C . ILE A 1 93 ? 4.588 1.405 -13.906 1.00 92.69 93 ILE A C 1
ATOM 765 O O . ILE A 1 93 ? 4.751 2.162 -12.950 1.00 92.69 93 ILE A O 1
ATOM 769 N N . LEU A 1 94 ? 5.595 0.739 -14.472 1.00 89.69 94 LEU A N 1
ATOM 770 C CA . LEU A 1 94 ? 6.995 0.910 -14.101 1.00 89.69 94 LEU A CA 1
ATOM 771 C C . LEU A 1 94 ? 7.610 2.059 -14.909 1.00 89.69 94 LEU A C 1
ATOM 773 O O . LEU A 1 94 ? 7.804 1.958 -16.122 1.00 89.69 94 LEU A O 1
ATOM 777 N N . VAL A 1 95 ? 7.936 3.147 -14.217 1.00 88.50 95 VAL A N 1
ATOM 778 C CA . VAL A 1 95 ? 8.594 4.338 -14.756 1.00 88.50 95 VAL A CA 1
ATOM 779 C C . VAL A 1 95 ? 10.104 4.189 -14.621 1.00 88.50 95 VAL A C 1
ATOM 781 O O . VAL A 1 95 ? 10.651 4.223 -13.521 1.00 88.50 95 VAL A O 1
ATOM 784 N N . LEU A 1 96 ? 10.793 4.060 -15.753 1.00 82.94 96 LEU A N 1
ATOM 785 C CA . LEU A 1 96 ? 12.239 3.864 -15.818 1.00 82.94 96 LEU A CA 1
ATOM 786 C C . LEU A 1 96 ? 12.941 5.142 -16.310 1.00 82.94 96 LEU A C 1
ATOM 788 O O . LEU A 1 96 ? 12.623 5.631 -17.402 1.00 82.94 96 LEU A O 1
ATOM 792 N N . PRO A 1 97 ? 13.926 5.673 -15.557 1.00 81.50 97 PRO A N 1
ATOM 793 C CA . PRO A 1 97 ? 14.812 6.713 -16.059 1.00 81.50 97 PRO A CA 1
ATOM 794 C C . PRO A 1 97 ? 15.546 6.243 -17.314 1.00 81.50 97 PRO A C 1
ATOM 796 O O . PRO A 1 97 ? 15.905 5.069 -17.431 1.00 81.50 97 PRO A O 1
ATOM 799 N N . GLN A 1 98 ? 15.862 7.165 -18.227 1.00 76.94 98 GLN A N 1
ATOM 800 C CA . GLN A 1 98 ? 16.595 6.822 -19.454 1.00 76.94 98 GLN A CA 1
ATOM 801 C C . GLN A 1 98 ? 17.948 6.142 -19.180 1.00 76.94 98 GLN A C 1
ATOM 803 O O . GLN A 1 98 ? 18.380 5.287 -19.951 1.00 76.94 98 GLN A O 1
ATOM 808 N N . TYR A 1 99 ? 18.584 6.492 -18.061 1.00 76.25 99 TYR A N 1
ATOM 809 C CA . TYR A 1 99 ? 19.907 6.008 -17.661 1.00 76.25 99 TYR A CA 1
ATOM 810 C C . TYR A 1 99 ? 19.883 5.272 -16.318 1.00 76.25 99 TYR A C 1
ATOM 812 O O . TYR A 1 99 ? 20.888 5.238 -15.612 1.00 76.25 99 TYR A O 1
ATOM 820 N N . ALA A 1 100 ? 18.731 4.719 -15.934 1.00 74.44 100 ALA A N 1
ATOM 821 C CA . ALA A 1 100 ? 18.611 3.987 -14.683 1.00 74.44 100 ALA A CA 1
ATOM 822 C C . ALA A 1 100 ? 19.532 2.765 -14.685 1.00 74.44 100 ALA A C 1
ATOM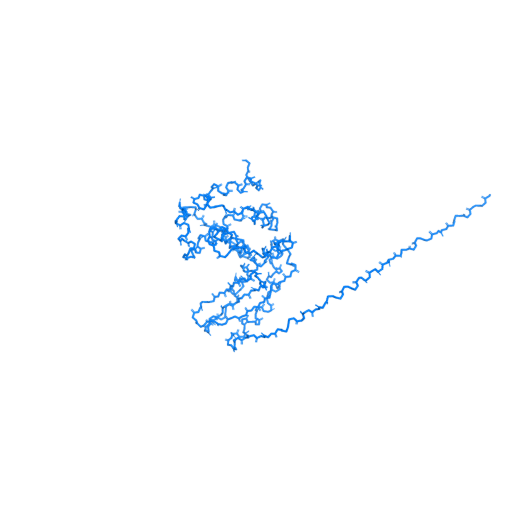 824 O O . ALA A 1 100 ? 19.528 1.970 -15.630 1.00 74.44 100 ALA A O 1
ATOM 825 N N . HIS A 1 101 ? 20.279 2.580 -13.602 1.00 81.38 101 HIS A N 1
ATOM 826 C CA . HIS A 1 101 ? 20.896 1.292 -13.344 1.00 81.38 101 HIS A CA 1
ATOM 827 C C . HIS A 1 101 ? 19.806 0.304 -12.935 1.00 81.38 101 HIS A C 1
ATOM 829 O O . HIS A 1 101 ? 19.003 0.583 -12.050 1.00 81.38 101 HIS A O 1
ATOM 835 N N . PHE A 1 102 ? 19.777 -0.850 -13.596 1.00 84.75 102 PHE A N 1
ATOM 836 C CA . PHE A 1 102 ? 18.884 -1.936 -13.223 1.00 84.75 102 PHE A CA 1
ATOM 837 C C . PHE A 1 102 ? 19.274 -2.482 -11.843 1.00 84.75 102 PHE A C 1
ATOM 839 O O . PHE A 1 102 ? 20.391 -2.974 -11.665 1.00 84.75 102 PHE A O 1
ATOM 846 N N . ASN A 1 103 ? 18.347 -2.396 -10.891 1.00 89.81 103 ASN A N 1
ATOM 847 C CA . ASN A 1 103 ? 18.495 -2.907 -9.536 1.00 89.81 103 ASN A CA 1
ATOM 848 C C . ASN A 1 103 ? 17.300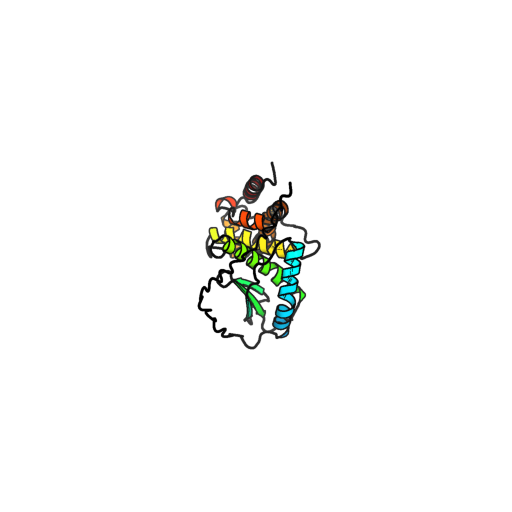 -3.821 -9.200 1.00 89.81 103 ASN A C 1
ATOM 850 O O . ASN A 1 103 ? 16.232 -3.310 -8.861 1.00 89.81 103 ASN A O 1
ATOM 854 N N . PRO A 1 104 ? 17.464 -5.156 -9.289 1.00 92.06 104 PRO A N 1
ATOM 855 C CA . PRO A 1 104 ? 16.407 -6.121 -8.981 1.00 92.06 104 PRO A CA 1
ATOM 856 C C . PRO A 1 104 ? 15.745 -5.899 -7.623 1.00 92.06 104 PRO A C 1
ATOM 858 O O . PRO A 1 104 ? 14.527 -5.914 -7.528 1.00 92.06 104 PRO A O 1
ATOM 861 N N . SER A 1 105 ? 16.549 -5.643 -6.586 1.00 93.44 105 SER A N 1
ATOM 862 C CA . SER A 1 105 ? 16.046 -5.489 -5.220 1.00 93.44 105 SER A CA 1
ATOM 863 C C . SER A 1 105 ? 15.123 -4.283 -5.096 1.00 93.44 105 SER A C 1
ATOM 865 O O . SER A 1 105 ? 14.122 -4.353 -4.404 1.00 93.44 105 SER A O 1
ATOM 867 N N . GLU A 1 106 ? 15.443 -3.179 -5.765 1.00 92.06 106 GLU A N 1
ATOM 868 C CA . GLU A 1 106 ? 14.610 -1.977 -5.733 1.00 92.06 106 GLU A CA 1
ATOM 869 C C . GLU A 1 106 ? 13.303 -2.179 -6.511 1.00 92.06 106 GLU A C 1
ATOM 871 O O . GLU A 1 106 ? 12.247 -1.751 -6.056 1.00 92.06 106 GLU A O 1
ATOM 876 N N . ILE A 1 107 ? 13.348 -2.884 -7.647 1.00 93.06 107 ILE A N 1
ATOM 877 C CA . ILE A 1 107 ? 12.143 -3.244 -8.408 1.00 93.06 107 ILE A CA 1
ATOM 878 C C . ILE A 1 107 ? 11.251 -4.190 -7.597 1.00 93.06 107 ILE A C 1
ATOM 880 O O . ILE A 1 107 ? 10.040 -3.994 -7.586 1.00 93.06 107 ILE A O 1
ATOM 884 N N . GLU A 1 108 ? 11.830 -5.174 -6.907 1.00 95.94 108 GLU A N 1
ATOM 885 C CA . GLU A 1 108 ? 11.093 -6.077 -6.017 1.00 95.94 108 GLU A CA 1
ATOM 886 C C . GLU A 1 108 ? 10.363 -5.297 -4.921 1.00 95.94 108 GLU A C 1
ATOM 888 O O . GLU A 1 108 ? 9.166 -5.478 -4.736 1.00 95.94 108 GLU A O 1
ATOM 893 N N . GLU A 1 109 ? 11.036 -4.339 -4.277 1.00 95.31 109 GLU A N 1
ATOM 894 C CA . GLU A 1 109 ? 10.409 -3.490 -3.259 1.00 95.31 109 GLU A CA 1
ATOM 895 C C . GLU A 1 109 ? 9.241 -2.656 -3.795 1.00 95.31 109 GLU A C 1
ATOM 897 O O . GLU A 1 109 ? 8.256 -2.444 -3.082 1.00 95.31 109 GLU A O 1
ATOM 902 N N . TYR A 1 110 ? 9.354 -2.156 -5.028 1.00 95.19 110 TYR A N 1
ATOM 903 C CA . TYR A 1 110 ? 8.254 -1.461 -5.689 1.00 95.19 110 TYR A CA 1
ATOM 904 C C . TYR A 1 110 ? 7.107 -2.416 -6.001 1.00 95.19 110 TYR A C 1
ATOM 906 O O . TYR A 1 110 ? 5.963 -2.095 -5.702 1.00 95.19 110 TYR A O 1
ATOM 914 N N . LEU A 1 111 ? 7.395 -3.600 -6.544 1.00 96.56 111 LEU A N 1
ATOM 915 C CA . LEU A 1 111 ? 6.374 -4.614 -6.797 1.00 96.56 111 LEU A CA 1
ATOM 916 C C . LEU A 1 111 ? 5.650 -5.008 -5.514 1.00 96.56 111 LEU A C 1
ATOM 918 O O . LEU A 1 111 ? 4.426 -5.106 -5.525 1.00 96.56 111 LEU A O 1
ATOM 922 N N . ASP A 1 112 ? 6.377 -5.157 -4.408 1.00 97.81 112 ASP A N 1
ATOM 923 C CA . ASP A 1 112 ? 5.767 -5.512 -3.138 1.00 97.81 112 ASP A CA 1
ATOM 924 C C . ASP A 1 112 ? 4.747 -4.472 -2.666 1.00 97.81 112 ASP A C 1
ATOM 926 O O . ASP A 1 112 ? 3.671 -4.822 -2.177 1.00 97.81 112 ASP A O 1
ATOM 930 N N . HIS A 1 113 ? 5.080 -3.193 -2.840 1.00 97.38 113 HIS A N 1
ATOM 931 C CA . HIS A 1 113 ? 4.200 -2.076 -2.521 1.00 97.38 113 HIS A CA 1
ATOM 932 C C . HIS A 1 113 ? 2.993 -2.025 -3.465 1.00 97.38 113 HIS A C 1
ATOM 934 O O . HIS A 1 113 ? 1.842 -2.038 -3.029 1.00 97.38 113 HIS A O 1
ATOM 940 N N . GLU A 1 114 ? 3.242 -1.998 -4.772 1.00 97.75 114 GLU A N 1
ATOM 941 C CA . GLU A 1 114 ? 2.197 -1.753 -5.762 1.00 97.75 114 GLU A CA 1
ATOM 942 C C . GLU A 1 114 ? 1.237 -2.936 -5.936 1.00 97.75 114 GLU A C 1
ATOM 944 O O . GLU A 1 114 ? 0.059 -2.739 -6.242 1.00 97.75 114 GLU A O 1
ATOM 949 N N . LEU A 1 115 ? 1.683 -4.169 -5.675 1.00 98.00 115 LEU A N 1
ATOM 950 C CA . LEU A 1 115 ? 0.780 -5.317 -5.588 1.00 98.00 115 LEU A CA 1
ATOM 951 C C . LEU A 1 115 ? -0.203 -5.183 -4.416 1.00 98.00 115 LEU A C 1
ATOM 953 O O . LEU A 1 115 ? -1.352 -5.600 -4.549 1.00 98.00 115 LEU A O 1
ATOM 957 N N . GLY A 1 116 ? 0.178 -4.519 -3.318 1.00 98.25 116 GLY A N 1
ATOM 958 C CA . GLY A 1 116 ? -0.747 -4.181 -2.232 1.00 98.25 116 GLY A CA 1
ATOM 959 C C . GLY A 1 116 ? -1.847 -3.202 -2.660 1.00 98.25 116 GLY A C 1
ATOM 960 O O . GLY A 1 116 ? -3.013 -3.370 -2.277 1.00 98.25 116 GLY A O 1
ATOM 961 N N . HIS A 1 117 ? -1.514 -2.225 -3.513 1.00 98.00 117 HIS A N 1
ATOM 962 C CA . HIS A 1 117 ? -2.503 -1.346 -4.154 1.00 98.00 117 HIS A CA 1
ATOM 963 C C . HIS A 1 117 ? -3.445 -2.143 -5.062 1.00 98.00 117 HIS A C 1
ATOM 965 O O . HIS A 1 117 ? -4.666 -2.059 -4.903 1.00 98.00 117 HIS A O 1
ATOM 971 N N . ALA A 1 118 ? -2.888 -2.972 -5.951 1.00 97.69 118 ALA A N 1
ATOM 972 C CA . ALA A 1 118 ? -3.668 -3.815 -6.855 1.00 97.69 118 ALA A CA 1
ATOM 973 C C . ALA A 1 118 ? -4.614 -4.747 -6.088 1.00 97.69 118 ALA A C 1
ATOM 975 O O . ALA A 1 118 ? -5.811 -4.790 -6.363 1.00 97.69 118 ALA A O 1
ATOM 976 N N . TYR A 1 119 ? -4.116 -5.437 -5.060 1.00 98.31 119 TYR A N 1
ATOM 977 C CA . TYR A 1 119 ? -4.921 -6.343 -4.247 1.00 98.31 119 TYR A CA 1
ATOM 978 C C . TYR A 1 119 ? -6.106 -5.640 -3.580 1.00 98.31 119 TYR A C 1
ATOM 980 O O . TYR A 1 119 ? -7.232 -6.141 -3.588 1.00 98.31 119 TYR A O 1
ATOM 988 N N . THR A 1 120 ? -5.858 -4.453 -3.024 1.00 98.12 120 THR A N 1
ATOM 989 C CA . THR A 1 120 ? -6.884 -3.634 -2.370 1.00 98.12 120 THR A CA 1
ATOM 990 C C . THR A 1 120 ? -8.017 -3.278 -3.329 1.00 98.12 120 THR A C 1
ATOM 992 O O . THR A 1 120 ? -9.194 -3.371 -2.968 1.00 98.12 120 THR A O 1
ATOM 995 N N . ASP A 1 121 ? -7.666 -2.888 -4.552 1.00 97.06 121 ASP A N 1
ATOM 996 C CA . ASP A 1 121 ? -8.621 -2.532 -5.593 1.00 97.06 121 ASP A CA 1
ATOM 997 C C . ASP A 1 121 ? -9.419 -3.755 -6.070 1.00 97.06 121 ASP A C 1
ATOM 999 O O . ASP A 1 121 ? -10.651 -3.749 -6.012 1.00 97.06 121 ASP A O 1
ATOM 1003 N N . ILE A 1 122 ? -8.734 -4.859 -6.387 1.00 95.62 122 ILE A N 1
ATOM 1004 C CA . ILE A 1 122 ? -9.344 -6.130 -6.807 1.00 95.62 122 ILE A CA 1
ATOM 1005 C C . ILE A 1 122 ? -10.351 -6.639 -5.765 1.00 95.62 122 ILE A C 1
ATOM 1007 O O . ILE A 1 122 ? -11.469 -7.041 -6.103 1.00 95.62 122 ILE A O 1
ATOM 1011 N N . LEU A 1 123 ? -9.995 -6.603 -4.477 1.00 96.75 123 LEU A N 1
ATOM 1012 C CA . LEU A 1 123 ? -10.912 -6.988 -3.403 1.00 96.75 123 LEU A CA 1
ATOM 1013 C C . LEU A 1 123 ? -12.166 -6.116 -3.378 1.00 96.75 123 LEU A C 1
ATOM 1015 O O . LEU A 1 123 ? -13.272 -6.618 -3.150 1.00 96.75 123 LEU A O 1
ATOM 1019 N N . ASN A 1 124 ? -12.009 -4.812 -3.590 1.00 95.38 124 ASN A N 1
ATOM 1020 C CA . ASN A 1 124 ? -13.128 -3.887 -3.618 1.00 95.38 124 ASN A CA 1
ATOM 1021 C C . ASN A 1 124 ? -14.052 -4.159 -4.820 1.00 95.38 124 ASN A C 1
ATOM 1023 O O . ASN A 1 124 ? -15.276 -4.188 -4.653 1.00 95.38 124 ASN A O 1
ATOM 1027 N N . GLU A 1 125 ? -13.483 -4.442 -5.992 1.00 94.56 125 GLU A N 1
ATOM 1028 C CA . GLU A 1 125 ? -14.221 -4.817 -7.202 1.00 94.56 125 GLU A CA 1
ATOM 1029 C C . GLU A 1 125 ? -15.003 -6.123 -7.040 1.00 94.56 125 GLU A C 1
ATOM 1031 O O . GLU A 1 125 ? -16.181 -6.193 -7.395 1.00 94.56 125 GLU A O 1
ATOM 1036 N N . ILE A 1 126 ? -14.408 -7.149 -6.423 1.00 93.81 126 ILE A N 1
ATOM 1037 C CA . ILE A 1 126 ? -15.074 -8.441 -6.170 1.00 93.81 126 ILE A CA 1
ATOM 1038 C C . ILE A 1 126 ? -16.302 -8.287 -5.268 1.00 93.81 126 ILE A C 1
ATOM 1040 O O . ILE A 1 126 ? -17.258 -9.061 -5.368 1.00 93.81 126 ILE A O 1
ATOM 1044 N N . LYS A 1 127 ? -16.330 -7.267 -4.402 1.00 93.75 127 LYS A N 1
ATOM 1045 C CA . LYS A 1 127 ? -17.518 -6.927 -3.602 1.00 93.75 127 LYS A CA 1
ATOM 1046 C C . LYS A 1 127 ? -18.574 -6.130 -4.376 1.00 93.75 127 LYS A C 1
ATOM 1048 O O . LYS A 1 127 ? -19.589 -5.763 -3.787 1.00 93.75 127 LYS A O 1
ATOM 1053 N N . GLY A 1 128 ? -18.371 -5.901 -5.672 1.00 92.62 128 GLY A N 1
ATOM 1054 C CA . GLY A 1 128 ? -19.292 -5.200 -6.563 1.00 92.62 128 GLY A CA 1
ATOM 1055 C C . GLY A 1 128 ? -19.167 -3.677 -6.518 1.00 92.62 128 GLY A C 1
ATOM 1056 O O . GLY A 1 128 ? -20.094 -2.987 -6.945 1.00 92.62 128 GLY A O 1
ATOM 1057 N N . ASN A 1 129 ? -18.065 -3.142 -5.984 1.00 92.62 129 ASN A N 1
ATOM 1058 C CA . ASN A 1 129 ? -17.793 -1.706 -5.996 1.00 92.62 129 ASN A CA 1
ATOM 1059 C C . ASN A 1 129 ? -16.977 -1.312 -7.242 1.00 92.62 129 ASN A C 1
ATOM 1061 O O . ASN A 1 129 ? -16.417 -2.160 -7.925 1.00 92.62 129 ASN A O 1
ATOM 1065 N N . ALA A 1 130 ? -16.921 -0.011 -7.541 1.00 90.69 130 ALA A N 1
ATOM 1066 C CA . ALA A 1 130 ? -16.010 0.532 -8.554 1.00 90.69 130 ALA A CA 1
ATOM 1067 C C . ALA A 1 130 ? -14.560 0.574 -8.041 1.00 90.69 130 ALA A C 1
ATOM 1069 O O . ALA A 1 130 ? -14.340 0.393 -6.841 1.00 90.69 130 ALA A O 1
ATOM 1070 N N . SER A 1 131 ? -13.614 0.904 -8.924 1.00 88.94 131 SER A N 1
ATOM 1071 C CA . SER A 1 131 ? -12.205 1.055 -8.565 1.00 88.94 131 SER A CA 1
ATOM 1072 C C . SER A 1 131 ? -11.980 2.014 -7.387 1.00 88.94 131 SER A C 1
ATOM 1074 O O . SER A 1 131 ? -12.728 2.979 -7.148 1.00 88.94 131 SER A O 1
ATOM 1076 N N . TRP A 1 132 ? -10.948 1.721 -6.607 1.00 89.88 132 TRP A N 1
ATOM 1077 C CA . TRP A 1 132 ? -10.563 2.427 -5.401 1.00 89.88 132 TRP A CA 1
ATOM 1078 C C . TRP A 1 132 ? -9.112 2.916 -5.515 1.00 89.88 132 TRP A C 1
ATOM 1080 O O . TRP A 1 132 ? -8.241 2.148 -5.904 1.00 89.88 132 TRP A O 1
ATOM 1090 N N . PRO A 1 133 ? -8.825 4.183 -5.166 1.00 91.69 133 PRO A N 1
ATOM 1091 C CA . PRO A 1 133 ? -9.708 5.169 -4.545 1.00 91.69 133 PRO A CA 1
ATOM 1092 C C . PRO A 1 133 ? -10.718 5.822 -5.507 1.00 91.69 133 PRO A C 1
ATOM 1094 O O . PRO A 1 133 ? -10.423 6.183 -6.639 1.00 91.69 133 PRO A O 1
ATOM 1097 N N . THR A 1 134 ? -11.928 6.087 -5.003 1.00 90.88 134 THR A N 1
ATOM 1098 C CA . THR A 1 134 ? -13.050 6.648 -5.797 1.00 90.88 134 THR A CA 1
ATOM 1099 C C . THR A 1 134 ? -12.964 8.156 -6.085 1.00 90.88 134 THR A C 1
ATOM 1101 O O . THR A 1 134 ? -13.858 8.727 -6.708 1.00 90.88 134 THR A O 1
ATOM 1104 N N . SER A 1 135 ? -11.998 8.858 -5.496 1.00 88.38 135 SER A N 1
ATOM 1105 C CA . SER A 1 135 ? -11.874 10.316 -5.571 1.00 88.38 135 SER A CA 1
ATOM 1106 C C . SER A 1 135 ? -10.442 10.672 -5.905 1.00 88.38 135 SER A C 1
ATOM 1108 O O . SER A 1 135 ? -9.549 10.168 -5.248 1.00 88.38 135 SER A O 1
ATOM 1110 N N . GLN A 1 136 ? -10.232 11.592 -6.845 1.00 87.44 136 GLN A N 1
ATOM 1111 C CA . GLN A 1 136 ? -8.893 12.038 -7.260 1.00 87.44 136 GLN A CA 1
ATOM 1112 C C . GLN A 1 136 ? -8.500 13.414 -6.696 1.00 87.44 136 GLN A C 1
ATOM 1114 O O . GLN A 1 136 ? -7.413 13.914 -6.958 1.00 87.44 136 GLN A O 1
ATOM 1119 N N . LYS A 1 137 ? -9.396 14.084 -5.956 1.00 90.25 137 LYS A N 1
ATOM 1120 C CA . LYS A 1 137 ? -9.123 15.415 -5.391 1.00 90.25 137 LYS A CA 1
ATOM 1121 C C . LYS A 1 137 ? -9.814 15.684 -4.059 1.00 90.25 137 LYS A C 1
ATOM 1123 O O . LYS A 1 137 ? -10.814 15.052 -3.707 1.00 90.25 137 LYS A O 1
ATOM 1128 N N . GLY A 1 138 ? -9.296 16.685 -3.351 1.00 92.06 138 GLY A N 1
ATOM 1129 C CA . GLY A 1 138 ? -9.860 17.211 -2.110 1.00 92.06 138 GLY A CA 1
ATOM 1130 C C . GLY A 1 138 ? -9.717 16.272 -0.911 1.00 92.06 138 GLY A C 1
ATOM 1131 O O . GLY A 1 138 ? -9.023 15.264 -0.954 1.00 92.06 138 GLY A O 1
ATOM 1132 N N . ILE A 1 139 ? -10.416 16.599 0.178 1.00 92.38 139 ILE A N 1
ATOM 1133 C CA . ILE A 1 139 ? -10.280 15.882 1.457 1.00 92.38 139 ILE A CA 1
ATOM 1134 C C . ILE A 1 139 ? -10.582 14.388 1.335 1.00 92.38 139 ILE A C 1
ATOM 1136 O O . ILE A 1 139 ? -9.867 13.585 1.922 1.00 92.38 139 ILE A O 1
ATOM 1140 N N . LYS A 1 140 ? -11.607 14.010 0.559 1.00 94.38 140 LYS A N 1
ATOM 1141 C CA . LYS A 1 140 ? -11.952 12.596 0.363 1.00 94.38 140 LYS A CA 1
ATOM 1142 C C . LYS A 1 140 ? -10.800 11.824 -0.289 1.00 94.38 140 LYS A C 1
ATOM 1144 O O . LYS A 1 140 ? -10.544 10.693 0.108 1.00 94.38 140 LYS A O 1
ATOM 1149 N N . TYR A 1 141 ? -10.095 12.438 -1.243 1.00 93.81 141 TYR A N 1
ATOM 1150 C CA . TYR A 1 141 ? -8.905 11.834 -1.842 1.00 93.81 141 TYR A CA 1
ATOM 1151 C C . TYR A 1 141 ? -7.810 11.636 -0.800 1.00 93.81 141 TYR A C 1
ATOM 1153 O O . TYR A 1 141 ? -7.346 10.518 -0.655 1.00 93.81 141 TYR A O 1
ATOM 1161 N N . TYR A 1 142 ? -7.468 12.652 0.001 1.00 93.94 142 TYR A N 1
ATOM 1162 C CA . TYR A 1 142 ? -6.417 12.487 1.013 1.00 93.94 142 TYR A CA 1
ATOM 1163 C C . TYR A 1 142 ? -6.745 11.411 2.052 1.00 93.94 142 TYR A C 1
ATOM 1165 O O . TYR A 1 142 ? -5.868 10.644 2.428 1.00 93.94 142 TYR A O 1
ATOM 1173 N N . THR A 1 143 ? -8.006 11.315 2.489 1.00 95.25 143 THR A N 1
ATOM 1174 C CA . THR A 1 143 ? -8.429 10.273 3.440 1.00 95.25 143 THR A CA 1
ATOM 1175 C C . THR A 1 143 ? -8.372 8.873 2.834 1.00 95.25 143 THR A C 1
ATOM 1177 O O . THR A 1 143 ? -8.075 7.924 3.546 1.00 95.25 143 THR A O 1
ATOM 1180 N N . GLN A 1 144 ? -8.669 8.737 1.535 1.00 96.06 144 GLN A N 1
ATOM 1181 C CA . GLN A 1 144 ? -8.566 7.458 0.828 1.00 96.06 144 GLN A CA 1
ATOM 1182 C C . GLN A 1 144 ? -7.102 7.104 0.561 1.00 96.06 144 GLN A C 1
ATOM 1184 O O . GLN A 1 144 ? -6.689 6.009 0.916 1.00 96.06 144 GLN A O 1
ATOM 1189 N N . ARG A 1 145 ? -6.313 8.052 0.042 1.00 94.88 145 ARG A N 1
ATOM 1190 C CA . ARG A 1 145 ? -4.876 7.905 -0.215 1.00 94.88 145 ARG A CA 1
ATOM 1191 C C . ARG A 1 145 ? -4.125 7.467 1.036 1.00 94.88 145 ARG A C 1
ATOM 1193 O O . ARG A 1 145 ? -3.388 6.505 0.967 1.00 94.88 145 ARG A O 1
ATOM 1200 N N . LEU A 1 146 ? -4.369 8.094 2.187 1.00 96.50 146 LEU A N 1
ATOM 1201 C CA . LEU A 1 146 ? -3.720 7.704 3.444 1.00 96.50 146 LEU A CA 1
ATOM 1202 C C . LEU A 1 146 ? -3.920 6.216 3.787 1.00 96.50 146 LEU A C 1
ATOM 1204 O O . LEU A 1 146 ? -2.994 5.558 4.241 1.00 96.50 146 LEU A O 1
ATOM 1208 N N . ILE A 1 147 ? -5.127 5.687 3.568 1.00 98.06 147 ILE A N 1
ATOM 1209 C CA . ILE A 1 147 ? -5.423 4.271 3.815 1.00 98.06 147 ILE A CA 1
ATOM 1210 C C . ILE A 1 147 ? -4.848 3.385 2.705 1.00 98.06 147 ILE A C 1
ATOM 1212 O O . ILE A 1 147 ? -4.312 2.328 3.011 1.00 98.06 147 ILE A O 1
ATOM 1216 N N . PHE A 1 148 ? -4.928 3.812 1.442 1.00 97.56 148 PHE A N 1
ATOM 1217 C CA . PHE A 1 148 ? -4.414 3.062 0.292 1.00 97.56 148 PHE A CA 1
ATOM 1218 C C . PHE A 1 148 ? -2.902 2.860 0.377 1.00 97.56 148 PHE A C 1
ATOM 1220 O O . PHE A 1 148 ? -2.427 1.732 0.387 1.00 97.56 148 PHE A O 1
ATOM 1227 N N . GLU A 1 149 ? -2.171 3.955 0.568 1.00 97.25 149 GLU A N 1
ATOM 1228 C CA . GLU A 1 149 ? -0.714 3.971 0.713 1.00 97.25 149 GLU A CA 1
ATOM 1229 C C . GLU A 1 149 ? -0.286 3.250 1.991 1.00 97.25 149 GLU A C 1
ATOM 1231 O O . GLU A 1 149 ? 0.713 2.543 1.992 1.00 97.25 149 GLU A O 1
ATOM 1236 N N . GLY A 1 150 ? -1.073 3.358 3.069 1.00 98.00 150 GLY A N 1
ATOM 1237 C CA . GLY A 1 150 ? -0.841 2.592 4.289 1.00 98.00 150 GLY A CA 1
ATOM 1238 C C . GLY A 1 150 ? -0.930 1.080 4.077 1.00 98.00 150 GLY A C 1
ATOM 1239 O O . GLY A 1 150 ? -0.101 0.346 4.613 1.00 98.00 150 GLY A O 1
ATOM 1240 N N . ILE A 1 151 ? -1.914 0.602 3.302 1.00 98.56 151 ILE A N 1
ATOM 1241 C CA . ILE A 1 151 ? -2.067 -0.828 2.983 1.00 98.56 151 ILE A CA 1
ATOM 1242 C C . ILE A 1 151 ? -0.923 -1.300 2.082 1.00 98.56 151 ILE A C 1
ATOM 1244 O O . ILE A 1 151 ? -0.299 -2.313 2.384 1.00 98.56 151 ILE A O 1
ATOM 1248 N N . ALA A 1 152 ? -0.603 -0.567 1.018 1.00 98.12 152 ALA A N 1
ATOM 1249 C CA . ALA A 1 152 ? 0.530 -0.898 0.154 1.00 98.12 152 ALA A CA 1
ATOM 1250 C C . ALA A 1 152 ? 1.858 -0.924 0.927 1.00 98.12 152 ALA A C 1
ATOM 1252 O O . ALA A 1 152 ? 2.673 -1.838 0.786 1.00 98.12 152 ALA A O 1
ATOM 1253 N N . GLU A 1 153 ? 2.040 0.023 1.845 1.00 97.69 153 GLU A N 1
ATOM 1254 C CA . GLU A 1 153 ? 3.202 0.057 2.722 1.00 97.69 153 GLU A CA 1
ATOM 1255 C C . GLU A 1 153 ? 3.225 -1.103 3.725 1.00 97.69 153 GLU A C 1
ATOM 1257 O O . GLU A 1 153 ? 4.301 -1.609 4.045 1.00 97.69 153 GLU A O 1
ATOM 1262 N N . TYR A 1 154 ? 2.061 -1.571 4.187 1.00 97.94 154 TYR A N 1
ATOM 1263 C CA . TYR A 1 154 ? 1.955 -2.794 4.983 1.00 97.94 154 TYR A CA 1
ATOM 1264 C C . TYR A 1 154 ? 2.447 -4.009 4.203 1.00 97.94 154 TYR A C 1
ATOM 1266 O O . TYR A 1 154 ? 3.276 -4.746 4.729 1.00 97.94 154 TYR A O 1
ATOM 1274 N N . PHE A 1 155 ? 2.020 -4.184 2.949 1.00 98.00 155 PHE A N 1
ATOM 1275 C CA . PHE A 1 155 ? 2.492 -5.279 2.095 1.00 98.00 155 PHE A CA 1
ATOM 1276 C C . PHE A 1 155 ? 4.015 -5.227 1.955 1.00 98.00 155 PHE A C 1
ATOM 1278 O O . PHE A 1 155 ? 4.705 -6.173 2.336 1.00 98.00 155 PHE A O 1
ATOM 1285 N N . ARG A 1 156 ? 4.552 -4.071 1.549 1.00 96.88 156 ARG A N 1
ATOM 1286 C CA . ARG A 1 156 ? 5.996 -3.851 1.404 1.00 96.88 156 ARG A CA 1
ATOM 1287 C C . ARG A 1 156 ? 6.785 -4.168 2.673 1.00 96.88 156 ARG A C 1
ATOM 1289 O O . ARG A 1 156 ? 7.809 -4.845 2.615 1.00 96.88 156 ARG A O 1
ATOM 1296 N N . LYS A 1 157 ? 6.333 -3.678 3.831 1.00 96.31 157 LYS A N 1
ATOM 1297 C CA . LYS A 1 157 ? 7.007 -3.904 5.119 1.00 96.31 157 LYS A CA 1
ATOM 1298 C C . LYS A 1 157 ? 6.902 -5.355 5.572 1.00 96.31 157 LYS A C 1
ATOM 1300 O O . LYS A 1 157 ? 7.890 -5.895 6.053 1.00 96.31 157 LYS A O 1
ATOM 1305 N N . GLN A 1 158 ? 5.757 -6.011 5.380 1.00 96.12 158 GLN A N 1
ATOM 1306 C CA . GLN A 1 158 ? 5.616 -7.424 5.725 1.00 96.12 158 GLN A CA 1
ATOM 1307 C C . GLN A 1 158 ? 6.548 -8.306 4.906 1.00 96.12 158 GLN A C 1
ATOM 1309 O O . GLN A 1 158 ? 7.053 -9.281 5.451 1.00 96.12 158 GLN A O 1
ATOM 1314 N N . MET A 1 159 ? 6.833 -7.979 3.643 1.00 96.38 159 MET A N 1
ATOM 1315 C CA . MET A 1 159 ? 7.750 -8.775 2.820 1.00 96.38 159 MET A CA 1
ATOM 1316 C C . MET A 1 159 ? 9.208 -8.675 3.271 1.00 96.38 159 MET A C 1
ATOM 1318 O O . MET A 1 159 ? 9.941 -9.660 3.173 1.00 96.38 159 MET A O 1
ATOM 1322 N N . LYS A 1 160 ? 9.591 -7.583 3.932 1.00 91.38 160 LYS A N 1
ATOM 1323 C CA . LYS A 1 160 ? 10.927 -7.409 4.508 1.00 91.38 160 LYS A CA 1
ATOM 1324 C C . LYS A 1 160 ? 11.037 -7.977 5.921 1.00 91.38 160 LYS A C 1
ATOM 1326 O O . LYS A 1 160 ? 10.120 -7.902 6.731 1.00 91.38 160 LYS A O 1
ATOM 1331 N N . GLU A 1 161 ? 12.198 -8.527 6.255 1.00 78.44 161 GLU A N 1
ATOM 1332 C CA . GLU A 1 161 ? 12.499 -8.911 7.635 1.00 78.44 161 GLU A CA 1
ATOM 1333 C C . GLU A 1 161 ? 12.814 -7.659 8.481 1.00 78.44 161 GLU A C 1
ATOM 1335 O O . GLU A 1 161 ? 13.610 -6.812 8.077 1.00 78.44 161 GLU A O 1
ATOM 1340 N N . ASN A 1 162 ? 12.229 -7.558 9.681 1.00 64.62 162 ASN A N 1
ATOM 1341 C CA . ASN A 1 162 ? 12.575 -6.577 10.727 1.00 64.62 162 ASN A CA 1
ATOM 1342 C C . ASN A 1 162 ? 12.310 -5.085 10.434 1.00 64.62 162 ASN A C 1
ATOM 1344 O O . ASN A 1 162 ? 13.004 -4.220 10.971 1.00 64.62 162 ASN A O 1
ATOM 1348 N N . THR A 1 163 ? 11.293 -4.731 9.646 1.00 80.06 163 THR A N 1
ATOM 1349 C CA . THR A 1 163 ? 10.860 -3.324 9.571 1.00 80.06 163 THR A CA 1
ATOM 1350 C C . THR A 1 163 ? 9.937 -2.986 10.741 1.00 80.06 163 THR A C 1
ATOM 1352 O O . THR A 1 163 ? 8.726 -3.203 10.672 1.00 80.06 163 THR A O 1
ATOM 1355 N N . GLU A 1 164 ? 10.508 -2.468 11.828 1.00 79.94 164 GLU A N 1
ATOM 1356 C CA . GLU A 1 164 ? 9.730 -1.896 12.930 1.00 79.94 164 GLU A CA 1
ATOM 1357 C C . GLU A 1 164 ? 8.958 -0.650 12.472 1.00 79.94 164 GLU A C 1
ATOM 1359 O O . GLU A 1 164 ? 9.431 0.138 11.644 1.00 79.94 164 GLU A O 1
ATOM 1364 N N . ASP A 1 165 ? 7.755 -0.469 13.019 1.00 80.31 165 ASP A N 1
ATOM 1365 C CA . ASP A 1 165 ? 7.005 0.768 12.841 1.00 80.31 165 ASP A CA 1
ATOM 1366 C C . ASP A 1 165 ? 7.552 1.833 13.793 1.00 80.31 165 ASP A C 1
ATOM 1368 O O . ASP A 1 165 ? 7.379 1.748 15.006 1.00 80.31 165 ASP A O 1
ATOM 1372 N N . ASN A 1 166 ? 8.233 2.822 13.221 1.00 84.44 166 ASN A N 1
ATOM 1373 C CA . ASN A 1 166 ? 8.873 3.912 13.951 1.00 84.44 166 ASN A CA 1
ATOM 1374 C C . ASN A 1 166 ? 8.176 5.258 13.703 1.00 84.44 166 ASN A C 1
ATOM 1376 O O . ASN A 1 166 ? 8.809 6.319 13.785 1.00 84.44 166 ASN A O 1
ATOM 1380 N N . PHE A 1 167 ? 6.891 5.242 13.337 1.00 91.94 167 PHE A N 1
ATOM 1381 C CA . PHE A 1 167 ? 6.137 6.477 13.189 1.00 91.94 167 PHE A CA 1
ATOM 1382 C C . PHE A 1 167 ? 5.905 7.140 14.556 1.00 91.94 167 PHE A C 1
ATOM 1384 O O . PHE A 1 167 ? 5.329 6.552 15.465 1.00 91.94 167 PHE A O 1
ATOM 1391 N N . ASP A 1 168 ? 6.366 8.384 14.695 1.00 90.44 168 ASP A N 1
ATOM 1392 C CA . ASP A 1 168 ? 6.157 9.201 15.891 1.00 90.44 168 ASP A CA 1
ATOM 1393 C C . ASP A 1 168 ? 4.901 10.054 15.705 1.00 90.44 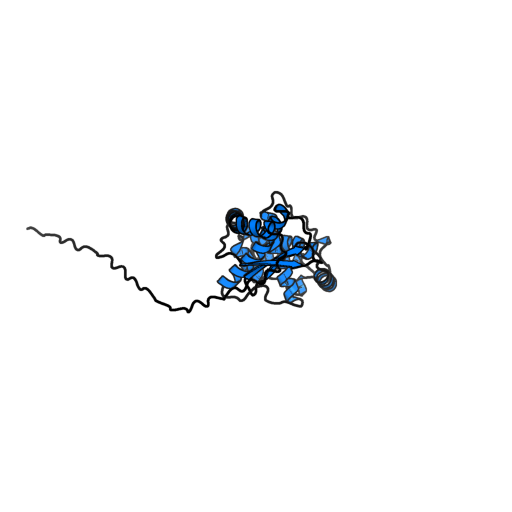168 ASP A C 1
ATOM 1395 O O . ASP A 1 168 ? 4.863 10.915 14.820 1.00 90.44 168 ASP A O 1
ATOM 1399 N N . ASP A 1 169 ? 3.901 9.862 16.566 1.00 87.19 169 ASP A N 1
ATOM 1400 C CA . ASP A 1 169 ? 2.651 10.628 16.564 1.00 87.19 169 ASP A CA 1
ATOM 1401 C C . ASP A 1 169 ? 2.878 12.145 16.679 1.00 87.19 169 ASP A C 1
ATOM 1403 O O . ASP A 1 169 ? 2.054 12.932 16.210 1.00 87.19 169 ASP A O 1
ATOM 1407 N N . ASN A 1 170 ? 4.014 12.594 17.228 1.00 90.31 170 ASN A N 1
ATOM 1408 C CA . ASN A 1 170 ? 4.371 14.015 17.254 1.00 90.31 170 ASN A CA 1
ATOM 1409 C C . ASN A 1 170 ? 4.656 14.595 15.861 1.00 90.31 170 ASN A C 1
ATOM 1411 O O . ASN A 1 170 ? 4.610 15.817 15.692 1.00 90.31 170 ASN A O 1
ATOM 1415 N N . TYR A 1 171 ? 4.956 13.746 14.872 1.00 92.00 171 TYR A N 1
ATOM 1416 C CA . TYR A 1 171 ? 5.094 14.138 13.471 1.00 92.00 171 TYR A CA 1
ATOM 1417 C C . TYR A 1 171 ? 3.731 14.380 12.808 1.00 92.00 171 TYR A C 1
ATOM 1419 O O . TYR A 1 171 ? 3.666 15.042 11.768 1.00 92.00 171 TYR A O 1
ATOM 1427 N N . TRP A 1 172 ? 2.641 13.875 13.400 1.00 92.81 172 TRP A N 1
ATOM 1428 C CA . TRP A 1 172 ? 1.307 14.028 12.840 1.00 92.81 172 TRP A CA 1
ATOM 1429 C C . TRP A 1 172 ? 0.865 15.505 12.821 1.00 92.81 172 TRP A C 1
ATOM 1431 O O . TRP A 1 172 ? 1.061 16.227 13.804 1.00 92.81 172 TRP A O 1
ATOM 1441 N N . PRO A 1 173 ? 0.231 15.977 11.732 1.00 92.19 173 PRO A N 1
ATOM 1442 C CA . PRO A 1 173 ? -0.272 17.343 11.643 1.00 92.19 173 PRO A CA 1
ATOM 1443 C C . PRO A 1 173 ? -1.305 17.648 12.732 1.00 92.19 173 PRO A C 1
ATOM 1445 O O . PRO A 1 173 ? -2.281 16.916 12.906 1.00 92.19 173 PRO A O 1
ATOM 1448 N N . LYS A 1 174 ? -1.139 18.766 13.442 1.00 89.62 174 LYS A N 1
ATOM 1449 C CA . LYS A 1 174 ? -2.022 19.146 14.562 1.00 89.62 174 LYS A CA 1
ATOM 1450 C C . LYS A 1 174 ? -3.273 19.875 14.092 1.00 89.62 174 LYS A C 1
ATOM 1452 O O . LYS A 1 174 ? -4.231 20.044 14.844 1.00 89.62 174 LYS A O 1
ATOM 1457 N N . THR A 1 175 ? -3.267 20.332 12.844 1.00 91.62 175 THR A N 1
ATOM 1458 C CA . THR A 1 175 ? -4.397 21.007 12.218 1.00 91.62 175 THR A CA 1
ATOM 1459 C C . THR A 1 175 ? -4.701 20.412 10.850 1.00 91.62 175 THR A C 1
ATOM 1461 O O . THR A 1 175 ? -3.843 19.846 10.175 1.00 91.62 175 THR A O 1
ATOM 1464 N N . LEU A 1 176 ? -5.945 20.583 10.395 1.00 90.44 176 LEU A N 1
ATOM 1465 C CA . LEU A 1 176 ? -6.330 20.187 9.039 1.00 90.44 176 LEU A CA 1
ATOM 1466 C C . LEU A 1 176 ? -5.519 20.935 7.965 1.00 90.44 176 LEU A C 1
ATOM 1468 O O . LEU A 1 176 ? -5.265 20.372 6.905 1.00 90.44 176 LEU A O 1
ATOM 1472 N N . GLY A 1 177 ? -5.150 22.195 8.223 1.00 92.25 177 GLY A N 1
ATOM 1473 C CA . GLY A 1 177 ? -4.353 23.002 7.296 1.00 92.25 177 GLY A CA 1
ATOM 1474 C C . GLY A 1 177 ? -2.972 22.394 7.072 1.00 92.25 177 GLY A C 1
ATOM 1475 O O . GLY A 1 177 ? -2.619 22.113 5.931 1.00 92.25 177 GLY A O 1
ATOM 1476 N N . GLU A 1 178 ? -2.264 22.092 8.163 1.00 93.38 178 GLU A N 1
ATOM 1477 C CA . GLU A 1 178 ? -0.964 21.404 8.130 1.00 93.38 178 GLU A CA 1
ATOM 1478 C C . GLU A 1 178 ? -1.059 20.034 7.449 1.00 93.38 178 GLU A C 1
ATOM 1480 O O . GLU A 1 178 ? -0.176 19.658 6.681 1.00 93.38 178 GLU A O 1
ATOM 1485 N N . PHE A 1 179 ? -2.144 19.288 7.695 1.00 92.31 179 PHE A N 1
ATOM 1486 C CA . PHE A 1 179 ? -2.354 17.994 7.050 1.00 92.31 179 PHE A CA 1
ATOM 1487 C C . PHE A 1 179 ? -2.472 18.140 5.532 1.00 92.31 179 PHE A C 1
ATOM 1489 O O . PHE A 1 179 ? -1.780 17.455 4.786 1.00 92.31 179 PHE A O 1
ATOM 1496 N N . VAL A 1 180 ? -3.328 19.050 5.061 1.00 90.81 180 VAL A N 1
ATOM 1497 C CA . VAL A 1 180 ? -3.522 19.289 3.624 1.00 90.81 180 VAL A CA 1
ATOM 1498 C C . VAL A 1 180 ? -2.237 19.790 2.968 1.00 90.81 180 VAL A C 1
ATOM 1500 O O . VAL A 1 180 ? -1.921 19.365 1.861 1.00 90.81 180 VAL A O 1
ATOM 1503 N N . GLU A 1 181 ? -1.490 20.661 3.643 1.00 92.69 181 GLU A N 1
ATOM 1504 C CA . GLU A 1 181 ? -0.192 21.145 3.176 1.00 92.69 181 GLU A CA 1
ATOM 1505 C C . GLU A 1 181 ? 0.792 19.986 2.977 1.00 92.69 181 GLU A C 1
ATOM 1507 O O . GLU A 1 181 ? 1.291 19.790 1.870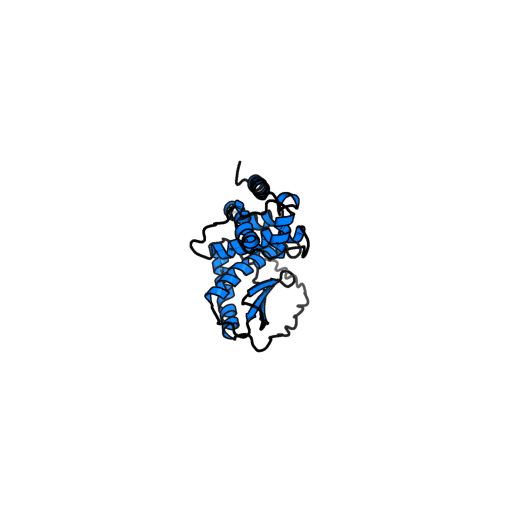 1.00 92.69 181 GLU A O 1
ATOM 1512 N N . LYS A 1 182 ? 0.991 19.150 3.999 1.00 91.38 182 LYS A N 1
ATOM 1513 C CA . LYS A 1 182 ? 1.878 17.979 3.924 1.00 91.38 182 LYS A CA 1
ATOM 1514 C C . LYS A 1 182 ? 1.444 16.966 2.865 1.00 91.38 182 LYS A C 1
ATOM 1516 O O . LYS A 1 182 ? 2.291 16.447 2.146 1.00 91.38 182 LYS A O 1
ATOM 1521 N N . MET A 1 183 ? 0.141 16.731 2.705 1.00 88.38 183 MET A N 1
ATOM 1522 C CA . MET A 1 183 ? -0.375 15.852 1.648 1.00 88.38 183 MET A CA 1
ATOM 1523 C C . MET A 1 183 ? -0.140 16.414 0.240 1.00 88.38 183 MET A C 1
ATOM 1525 O O . MET A 1 183 ? 0.106 15.644 -0.684 1.00 88.38 183 MET A O 1
ATOM 1529 N N . ASN A 1 184 ? -0.211 17.737 0.056 1.00 87.12 184 ASN A N 1
ATOM 1530 C CA . ASN A 1 184 ? 0.076 18.385 -1.230 1.00 87.12 184 ASN A CA 1
ATOM 1531 C C . ASN A 1 184 ? 1.560 18.355 -1.593 1.00 87.12 184 ASN A C 1
ATOM 1533 O O . ASN A 1 184 ? 1.890 18.277 -2.772 1.00 87.12 184 ASN A O 1
ATOM 1537 N N . PHE A 1 185 ? 2.435 18.409 -0.592 1.00 88.81 185 PHE A N 1
ATOM 1538 C CA . PHE A 1 185 ? 3.878 18.258 -0.773 1.00 88.81 185 PHE A CA 1
ATOM 1539 C C . PHE A 1 185 ? 4.344 16.798 -0.770 1.00 88.81 185 PHE A C 1
ATOM 1541 O O . PHE A 1 185 ? 5.547 16.552 -0.760 1.00 88.81 185 PHE A O 1
ATOM 1548 N N . GLU A 1 186 ? 3.405 15.847 -0.784 1.00 88.00 186 GLU A N 1
ATOM 1549 C CA . GLU A 1 186 ? 3.681 14.410 -0.795 1.00 88.00 186 GLU A CA 1
ATOM 1550 C C . GLU A 1 186 ? 4.657 13.985 0.307 1.00 88.00 186 GLU A C 1
ATOM 1552 O O . GLU A 1 186 ? 5.622 13.257 0.069 1.00 88.00 186 GLU A O 1
ATOM 1557 N N . ASP A 1 187 ? 4.411 14.465 1.530 1.00 90.56 187 ASP A N 1
ATOM 1558 C CA . ASP A 1 187 ? 5.203 14.104 2.700 1.00 90.56 187 ASP A CA 1
ATOM 1559 C C . ASP A 1 187 ? 5.146 12.586 2.923 1.00 90.56 187 ASP A C 1
ATOM 1561 O O . ASP A 1 187 ? 4.207 12.040 3.513 1.00 90.56 187 ASP A O 1
ATOM 1565 N N . LYS A 1 188 ? 6.187 11.911 2.427 1.00 90.94 188 LYS A N 1
ATOM 1566 C CA . LYS A 1 188 ? 6.328 10.454 2.420 1.00 90.94 188 LYS A CA 1
ATOM 1567 C C . LYS A 1 188 ? 6.167 9.857 3.814 1.00 90.94 188 LYS A C 1
ATOM 1569 O O . LYS A 1 188 ? 5.612 8.773 3.946 1.00 90.94 188 LYS A O 1
ATOM 1574 N N . LYS A 1 189 ? 6.602 10.565 4.859 1.00 93.19 189 LYS A N 1
ATOM 1575 C CA . LYS A 1 189 ? 6.511 10.063 6.230 1.00 93.19 189 LYS A CA 1
ATOM 1576 C C . LYS A 1 189 ? 5.066 10.056 6.730 1.00 93.19 189 LYS A C 1
ATOM 1578 O O . LYS A 1 189 ? 4.658 9.102 7.377 1.00 93.19 189 LYS A O 1
ATOM 1583 N N . ILE A 1 190 ? 4.260 11.069 6.409 1.00 92.94 190 ILE A N 1
ATOM 1584 C CA . ILE A 1 190 ? 2.825 11.043 6.750 1.00 92.94 190 ILE A CA 1
ATOM 1585 C C . ILE A 1 190 ? 2.079 9.998 5.930 1.00 92.94 190 ILE A C 1
ATOM 1587 O O . ILE A 1 190 ? 1.275 9.252 6.481 1.00 92.94 190 ILE A O 1
ATOM 1591 N N . ILE A 1 191 ? 2.329 9.968 4.622 1.00 94.12 191 ILE A N 1
ATOM 1592 C CA . ILE A 1 191 ? 1.565 9.134 3.696 1.00 94.12 191 ILE A CA 1
ATOM 1593 C C . ILE A 1 191 ? 1.856 7.650 3.931 1.00 94.12 191 ILE A C 1
ATOM 1595 O O . ILE A 1 191 ? 0.918 6.885 4.144 1.00 94.12 191 ILE A O 1
ATOM 1599 N N . TYR A 1 192 ? 3.132 7.259 3.937 1.00 94.88 192 TYR A N 1
ATOM 1600 C CA . TYR A 1 192 ? 3.527 5.855 4.030 1.00 94.88 192 TYR A CA 1
ATOM 1601 C C . TYR A 1 192 ? 3.620 5.389 5.482 1.00 94.88 192 TYR A C 1
ATOM 1603 O O . TYR A 1 192 ? 2.867 4.508 5.881 1.00 94.88 192 TYR A O 1
ATOM 1611 N N . ASP A 1 193 ? 4.478 5.999 6.309 1.00 94.81 193 ASP A N 1
ATOM 1612 C CA . ASP A 1 193 ? 4.659 5.535 7.693 1.00 94.81 193 ASP A CA 1
ATOM 1613 C C . ASP A 1 193 ? 3.428 5.824 8.561 1.00 94.81 193 ASP A C 1
ATOM 1615 O O . ASP A 1 193 ? 2.971 4.956 9.301 1.00 94.81 193 ASP A O 1
ATOM 1619 N N . GLY A 1 194 ? 2.847 7.018 8.429 1.00 94.88 194 GLY A N 1
ATOM 1620 C CA . GLY A 1 194 ? 1.613 7.372 9.125 1.00 94.88 194 GLY A CA 1
ATOM 1621 C C . GLY A 1 194 ? 0.397 6.577 8.634 1.00 94.88 194 GLY A C 1
ATOM 1622 O O . GLY A 1 194 ? -0.452 6.191 9.432 1.00 94.88 194 GLY A O 1
ATOM 1623 N N . GLY A 1 195 ? 0.307 6.291 7.331 1.00 96.75 195 GLY A N 1
ATOM 1624 C CA . GLY A 1 195 ? -0.714 5.392 6.787 1.00 96.75 195 GLY A CA 1
ATOM 1625 C C . GLY A 1 195 ? -0.560 3.966 7.320 1.00 96.75 195 GLY A C 1
ATOM 1626 O O . GLY A 1 195 ? -1.530 3.364 7.782 1.00 96.75 195 GLY A O 1
ATOM 1627 N N . HIS A 1 196 ? 0.666 3.444 7.317 1.00 97.06 196 HIS A N 1
ATOM 1628 C CA . HIS A 1 196 ? 1.002 2.121 7.834 1.00 97.06 196 HIS A CA 1
ATOM 1629 C C . HIS A 1 196 ? 0.627 1.964 9.313 1.00 97.06 196 HIS A C 1
ATOM 1631 O O . HIS A 1 196 ? -0.046 0.995 9.670 1.00 97.06 196 HIS A O 1
ATOM 1637 N N . SER A 1 197 ? 0.993 2.932 10.160 1.00 95.56 197 SER A N 1
ATOM 1638 C CA . SER A 1 197 ? 0.729 2.881 11.606 1.00 95.56 197 SER A CA 1
ATOM 1639 C C . SER A 1 197 ? -0.762 2.863 11.953 1.00 95.56 197 SER A C 1
ATOM 1641 O O . SER A 1 197 ? -1.168 2.359 13.001 1.00 95.56 197 SER A O 1
ATOM 1643 N N . ILE A 1 198 ? -1.608 3.365 11.051 1.00 96.19 198 ILE A N 1
ATOM 1644 C CA . ILE A 1 198 ? -3.066 3.288 11.150 1.00 96.19 198 ILE A CA 1
ATOM 1645 C C . ILE A 1 198 ? -3.584 1.903 10.757 1.00 96.19 198 ILE A C 1
ATOM 1647 O O . ILE A 1 198 ? -4.460 1.360 11.432 1.00 96.19 198 ILE A O 1
ATOM 1651 N N . VAL A 1 199 ? -3.130 1.366 9.622 1.00 97.88 199 VAL A N 1
ATOM 1652 C CA . VAL A 1 199 ? -3.740 0.160 9.041 1.00 97.88 199 VAL A CA 1
ATOM 1653 C C . VAL A 1 199 ? -3.209 -1.119 9.675 1.00 97.88 199 VAL A C 1
ATOM 1655 O O . VAL A 1 199 ? -3.978 -2.065 9.839 1.00 97.88 199 VAL A O 1
ATOM 1658 N N . LYS A 1 200 ? -1.932 -1.146 10.081 1.00 97.19 200 LYS A N 1
ATOM 1659 C CA . LYS A 1 200 ? -1.247 -2.351 10.562 1.00 97.19 200 LYS A CA 1
ATOM 1660 C C . LYS A 1 200 ? -2.005 -3.043 11.702 1.00 97.19 200 LYS A C 1
ATOM 1662 O O . LYS A 1 200 ? -2.276 -4.233 11.555 1.00 97.19 200 LYS A O 1
ATOM 1667 N N . PRO A 1 201 ? -2.435 -2.359 12.786 1.00 96.94 201 PRO A N 1
ATOM 1668 C CA . PRO A 1 201 ? -3.135 -3.043 13.876 1.00 96.94 201 PRO A CA 1
ATOM 1669 C C . PRO A 1 201 ? -4.459 -3.678 13.441 1.00 96.94 201 PRO A C 1
ATOM 1671 O O . PRO A 1 201 ? -4.860 -4.699 13.987 1.00 96.94 201 PRO A O 1
ATOM 1674 N N . VAL A 1 202 ? -5.135 -3.094 12.446 1.00 98.44 202 VAL A N 1
ATOM 1675 C CA . VAL A 1 202 ? -6.386 -3.633 11.899 1.00 98.44 202 VAL A CA 1
ATOM 1676 C C . VAL A 1 202 ? -6.124 -4.864 11.040 1.00 98.44 202 VAL A C 1
ATOM 1678 O O . VAL A 1 202 ? -6.803 -5.873 11.218 1.00 98.44 202 VAL A O 1
ATOM 1681 N N . LEU A 1 203 ? -5.141 -4.795 10.138 1.00 98.25 203 LEU A N 1
ATOM 1682 C CA . LEU A 1 203 ? -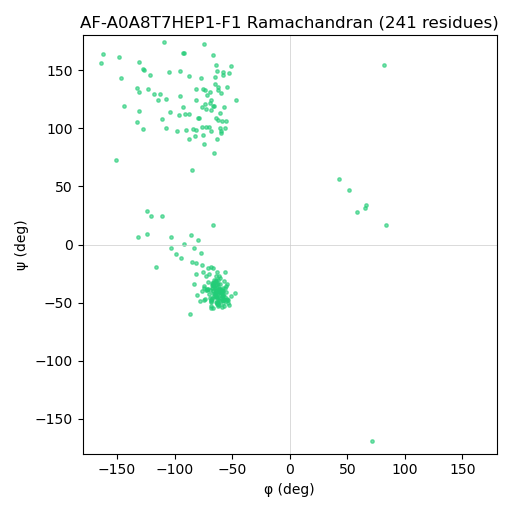4.781 -5.907 9.255 1.00 98.25 203 LEU A CA 1
ATOM 1683 C C . LEU A 1 203 ? -4.255 -7.110 10.049 1.00 98.25 203 LEU A C 1
ATOM 1685 O O . LEU A 1 203 ? -4.681 -8.233 9.797 1.00 98.25 203 LEU A O 1
ATOM 1689 N N . ASP A 1 204 ? -3.418 -6.872 11.060 1.00 96.94 204 ASP A N 1
ATOM 1690 C CA . ASP A 1 204 ? -2.891 -7.932 11.927 1.00 96.94 204 ASP A CA 1
ATOM 1691 C C . ASP A 1 204 ? -3.982 -8.590 12.782 1.00 96.94 204 ASP A C 1
ATOM 1693 O O . ASP A 1 204 ? -3.919 -9.786 13.058 1.00 96.94 204 ASP A O 1
ATOM 1697 N N . HIS A 1 205 ? -4.977 -7.817 13.228 1.00 97.88 205 HIS A N 1
ATOM 1698 C CA . HIS A 1 205 ? -6.033 -8.324 14.103 1.00 97.88 205 HIS A CA 1
ATOM 1699 C C . HIS A 1 205 ? -7.127 -9.080 13.344 1.00 97.88 205 HIS A C 1
ATOM 1701 O O . HIS A 1 205 ? -7.589 -10.122 13.803 1.00 97.88 205 HIS A O 1
ATOM 1707 N N . MET A 1 206 ? -7.568 -8.543 12.205 1.00 98.06 206 MET A N 1
ATOM 1708 C CA . MET A 1 206 ? -8.703 -9.079 11.444 1.00 98.06 206 MET A CA 1
ATOM 1709 C C . MET A 1 206 ? -8.280 -10.044 10.328 1.00 98.06 206 MET A C 1
ATOM 1711 O O . MET A 1 206 ? -9.128 -10.709 9.743 1.00 98.06 206 MET A O 1
ATOM 1715 N N . GLY A 1 207 ? -6.988 -10.111 10.007 1.00 98.12 207 GLY A N 1
ATOM 1716 C CA . GLY A 1 207 ? -6.508 -10.699 8.761 1.00 98.12 207 GLY A CA 1
ATOM 1717 C C . GLY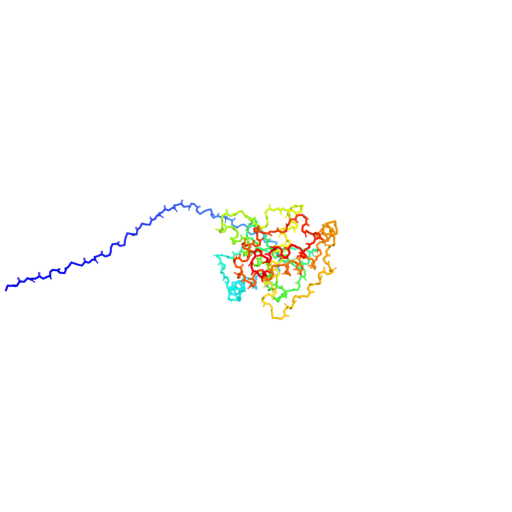 A 1 207 ? -6.605 -9.708 7.598 1.00 98.12 207 GLY A C 1
ATOM 1718 O O . GLY A 1 207 ? -7.413 -8.774 7.602 1.00 98.12 207 GLY A O 1
ATOM 1719 N N . VAL A 1 208 ? -5.759 -9.904 6.584 1.00 98.38 208 VAL A N 1
ATOM 1720 C CA . VAL A 1 208 ? -5.524 -8.895 5.540 1.00 98.38 208 VAL A CA 1
ATOM 1721 C C . VAL A 1 208 ? -6.780 -8.602 4.712 1.00 98.38 208 VAL A C 1
ATOM 1723 O O . VAL A 1 208 ? -7.155 -7.440 4.580 1.00 98.38 208 VAL A O 1
ATOM 1726 N N . GLU A 1 209 ? -7.484 -9.618 4.202 1.00 98.25 209 GLU A N 1
ATOM 1727 C CA . GLU A 1 209 ? -8.695 -9.398 3.390 1.00 98.25 209 GLU A CA 1
ATOM 1728 C C . GLU A 1 209 ? -9.810 -8.677 4.159 1.00 98.25 209 GLU A C 1
ATOM 1730 O O . GLU A 1 209 ? -10.363 -7.675 3.692 1.00 98.25 209 GLU A O 1
ATOM 1735 N N . GLU A 1 210 ? -10.165 -9.186 5.340 1.00 98.19 210 GLU A N 1
ATOM 1736 C CA . GLU A 1 210 ? -11.245 -8.622 6.152 1.00 98.19 210 GLU A CA 1
ATOM 1737 C C . GLU A 1 210 ? -10.880 -7.225 6.660 1.00 98.19 210 GLU A C 1
ATOM 1739 O O . GLU A 1 210 ? -11.715 -6.313 6.623 1.00 98.19 210 GLU A O 1
ATOM 1744 N N . GLY A 1 211 ? -9.621 -7.036 7.060 1.00 98.50 211 GLY A N 1
ATOM 1745 C CA . GLY A 1 211 ? -9.075 -5.758 7.486 1.00 98.50 211 GLY A CA 1
ATOM 1746 C C . GLY A 1 211 ? -9.111 -4.707 6.375 1.00 98.50 211 GLY A C 1
ATOM 1747 O O . GLY A 1 211 ? -9.607 -3.604 6.611 1.00 98.50 211 GLY A O 1
ATOM 1748 N N . ILE A 1 212 ? -8.697 -5.034 5.143 1.00 98.56 212 ILE A N 1
ATOM 1749 C CA . ILE A 1 212 ? -8.785 -4.117 3.990 1.00 98.56 212 ILE A CA 1
ATOM 1750 C C . ILE A 1 212 ? -10.237 -3.682 3.757 1.00 98.56 212 ILE A C 1
ATOM 1752 O O . ILE A 1 212 ? -10.541 -2.486 3.688 1.00 98.56 212 ILE A O 1
ATOM 1756 N N . LEU A 1 213 ? -11.168 -4.637 3.692 1.00 97.75 213 LEU A N 1
ATOM 1757 C CA . LEU A 1 213 ? -12.585 -4.344 3.463 1.00 97.75 213 LEU A CA 1
ATOM 1758 C C . LEU A 1 213 ? -13.196 -3.500 4.588 1.00 97.75 213 LEU A C 1
ATOM 1760 O O . LEU A 1 213 ? -14.080 -2.670 4.341 1.00 97.75 213 LEU A O 1
ATOM 1764 N N . PHE A 1 214 ? -12.745 -3.706 5.825 1.00 98.19 214 PHE A N 1
ATOM 1765 C CA . PHE A 1 214 ? -13.125 -2.885 6.965 1.00 98.19 214 PHE A CA 1
ATOM 1766 C C . PHE A 1 214 ? -12.573 -1.458 6.843 1.00 98.19 214 PHE A C 1
ATOM 1768 O O . PHE A 1 214 ? -13.334 -0.501 7.019 1.00 98.19 214 PHE A O 1
ATOM 1775 N N . LEU A 1 215 ? -11.293 -1.299 6.499 1.00 98.38 215 LEU A N 1
ATOM 1776 C CA . LEU A 1 215 ? -10.616 -0.007 6.354 1.00 98.38 215 LEU A CA 1
ATOM 1777 C C . LEU A 1 215 ? -11.241 0.847 5.244 1.00 98.38 215 LEU A C 1
ATOM 1779 O O . LEU A 1 215 ? -11.561 2.014 5.480 1.00 98.38 215 LEU A O 1
ATOM 1783 N N . ILE A 1 216 ? -11.533 0.261 4.077 1.00 97.12 216 ILE A N 1
ATOM 1784 C CA . ILE A 1 216 ? -12.208 0.945 2.956 1.00 97.12 216 ILE A CA 1
ATOM 1785 C C . ILE A 1 216 ? -13.558 1.540 3.393 1.00 97.12 216 ILE A C 1
ATOM 1787 O O . ILE A 1 216 ? -13.934 2.639 2.974 1.00 97.12 216 ILE A O 1
ATOM 1791 N N . LYS A 1 217 ? -14.292 0.843 4.268 1.00 96.69 217 LYS A N 1
ATOM 1792 C CA . LYS A 1 217 ? -15.593 1.293 4.797 1.00 96.69 217 LYS A CA 1
ATOM 1793 C C . LYS A 1 217 ? -15.472 2.291 5.949 1.00 96.69 217 LYS A C 1
ATOM 1795 O O . LYS A 1 217 ? -16.456 2.954 6.285 1.00 96.69 217 LYS A O 1
ATOM 1800 N N . ASN A 1 218 ? -14.297 2.403 6.564 1.00 97.50 218 ASN A N 1
ATOM 1801 C CA . ASN A 1 218 ? -14.071 3.193 7.772 1.00 97.50 218 ASN A CA 1
ATOM 1802 C C . ASN A 1 218 ? -12.963 4.245 7.615 1.00 97.50 218 ASN A C 1
ATOM 1804 O O . ASN A 1 218 ? -12.378 4.633 8.620 1.00 97.50 218 ASN A O 1
ATOM 1808 N N . ILE A 1 219 ? -12.734 4.762 6.402 1.00 96.62 219 ILE A N 1
ATOM 1809 C CA . ILE A 1 219 ? -11.736 5.815 6.146 1.00 96.62 219 ILE A CA 1
ATOM 1810 C C . ILE A 1 219 ? -11.887 7.032 7.088 1.00 96.62 219 ILE A C 1
ATOM 1812 O O . ILE A 1 219 ? -13.007 7.345 7.532 1.00 96.62 219 ILE A O 1
ATOM 1816 N N . PRO A 1 220 ? -10.795 7.779 7.356 1.00 96.25 220 PRO A N 1
ATOM 1817 C CA . PRO A 1 220 ? -10.866 8.994 8.154 1.00 96.25 220 PRO A CA 1
ATOM 1818 C C . PRO A 1 220 ? -11.839 10.008 7.542 1.00 96.25 220 PRO A C 1
ATOM 1820 O O . PRO A 1 220 ? -11.988 10.134 6.328 1.00 96.25 220 PRO A O 1
ATOM 1823 N N . ARG A 1 221 ? -12.518 10.772 8.391 1.00 95.00 221 ARG A N 1
ATOM 1824 C CA . ARG A 1 221 ? -13.361 11.907 8.003 1.00 95.00 221 ARG A CA 1
ATOM 1825 C C . ARG A 1 221 ? -12.526 13.180 8.061 1.00 95.00 221 ARG A C 1
ATOM 1827 O O . ARG A 1 221 ? -11.517 13.247 8.750 1.00 95.00 221 ARG A O 1
ATOM 1834 N N . LYS A 1 222 ? -13.015 14.267 7.459 1.00 93.69 222 LYS A N 1
ATOM 1835 C CA . LYS A 1 222 ? -12.351 15.587 7.520 1.00 93.69 222 LYS A CA 1
ATOM 1836 C C . LYS A 1 222 ? -11.917 15.999 8.937 1.00 93.69 222 LYS A C 1
ATOM 1838 O O . LYS A 1 222 ? -10.833 16.539 9.106 1.00 93.69 222 LYS A O 1
ATOM 1843 N N . LYS A 1 223 ? -12.771 15.759 9.940 1.00 91.69 223 LYS A N 1
ATOM 1844 C CA . LYS A 1 223 ? -12.504 16.121 11.343 1.00 91.69 223 LYS A CA 1
ATOM 1845 C C . LYS A 1 223 ? -11.428 15.264 12.018 1.00 91.69 223 LYS A C 1
ATOM 1847 O O . LYS A 1 223 ? -10.882 15.684 13.025 1.00 91.69 223 LYS A O 1
ATOM 1852 N N . ASP A 1 224 ? -11.157 14.085 11.470 1.00 92.19 224 ASP A N 1
ATOM 1853 C CA . ASP A 1 224 ? -10.190 13.132 12.011 1.00 92.19 224 ASP A CA 1
ATOM 1854 C C . ASP A 1 224 ? -8.755 13.481 11.603 1.00 92.19 224 ASP A C 1
ATOM 1856 O O . ASP A 1 224 ? -7.813 13.151 12.307 1.00 92.19 224 ASP A O 1
ATOM 1860 N N . LEU A 1 225 ? -8.580 14.191 10.485 1.00 90.00 225 LEU A N 1
ATOM 1861 C CA . LEU A 1 225 ? -7.259 14.481 9.918 1.00 90.00 225 LEU A CA 1
ATOM 1862 C C . LEU A 1 225 ? -6.370 15.350 10.820 1.00 90.00 225 LEU A C 1
ATOM 1864 O O . LEU A 1 225 ? -5.151 15.243 10.750 1.00 90.00 225 LEU A O 1
ATOM 1868 N N . GLY A 1 226 ? -6.971 16.185 11.673 1.00 84.31 226 GLY A N 1
ATOM 1869 C CA . GLY A 1 226 ? -6.247 16.965 12.685 1.00 84.31 226 GLY A CA 1
ATOM 1870 C C . GLY A 1 226 ? -6.132 16.277 14.050 1.00 84.31 226 GLY A C 1
ATOM 1871 O O . GLY A 1 226 ? -5.619 16.884 14.981 1.00 84.31 226 GLY A O 1
ATOM 1872 N N . ASN A 1 227 ? -6.667 15.061 14.208 1.00 87.75 227 ASN A N 1
ATOM 1873 C CA . ASN A 1 227 ? -6.614 14.293 15.453 1.00 87.75 227 ASN A CA 1
ATOM 1874 C C . ASN A 1 227 ? -6.640 12.788 15.143 1.00 87.75 227 ASN A C 1
ATOM 1876 O O . ASN A 1 227 ? -7.655 12.109 15.339 1.00 87.75 227 ASN A O 1
ATOM 1880 N N . ILE A 1 228 ? -5.521 12.277 14.622 1.00 88.62 228 ILE A N 1
ATOM 1881 C CA . ILE A 1 228 ? -5.423 10.866 14.250 1.00 88.62 228 ILE A CA 1
ATOM 1882 C C . ILE A 1 228 ? -5.546 9.895 15.428 1.00 88.62 228 ILE A C 1
ATOM 1884 O O . ILE A 1 228 ? -6.222 8.883 15.232 1.00 88.62 228 ILE A O 1
ATOM 1888 N N . PRO A 1 229 ? -5.061 10.196 16.655 1.00 90.62 229 PRO A N 1
ATOM 1889 C CA . PRO A 1 229 ? -5.235 9.272 17.773 1.00 90.62 229 PRO A CA 1
ATOM 1890 C C . PRO A 1 229 ? -6.712 9.007 18.077 1.00 90.62 229 PRO A C 1
ATOM 1892 O O . PRO A 1 229 ? -7.115 7.868 18.302 1.00 90.62 229 PRO A O 1
ATOM 1895 N N . GLN A 1 230 ? -7.566 10.034 17.988 1.00 92.12 230 GLN A N 1
ATOM 1896 C CA . GLN A 1 230 ? -9.010 9.858 18.164 1.00 92.12 230 GLN A CA 1
ATOM 1897 C C . GLN A 1 230 ? -9.642 9.011 17.047 1.00 92.12 230 GLN A C 1
ATOM 1899 O O . GLN A 1 230 ? -10.618 8.288 17.273 1.00 92.12 230 GLN A O 1
ATOM 1904 N N . TYR A 1 231 ? -9.125 9.110 15.823 1.00 94.56 231 TYR A N 1
ATOM 1905 C CA . TYR A 1 231 ? -9.557 8.252 14.727 1.00 94.56 231 TYR A CA 1
ATOM 1906 C C . TYR A 1 231 ? -9.137 6.803 14.933 1.00 94.56 231 TYR A C 1
ATOM 1908 O O . TYR A 1 231 ? -9.999 5.934 14.819 1.00 94.56 231 TYR A O 1
ATOM 1916 N N . GLN A 1 232 ? -7.870 6.559 15.270 1.00 94.38 232 GLN A N 1
ATOM 1917 C CA . GLN A 1 232 ? -7.340 5.232 15.571 1.00 94.38 232 GLN A CA 1
ATOM 1918 C C . GLN A 1 232 ? -8.112 4.590 16.717 1.00 94.38 232 GLN A C 1
ATOM 1920 O O . GLN A 1 232 ? -8.613 3.489 16.543 1.00 94.38 232 GLN A O 1
ATOM 1925 N N . GLN A 1 233 ? -8.336 5.304 17.824 1.00 95.06 233 GLN A N 1
ATOM 1926 C CA . GLN A 1 233 ? -9.144 4.797 18.933 1.00 95.06 233 GLN A CA 1
ATOM 1927 C C . GLN A 1 233 ? -10.517 4.310 18.448 1.00 95.06 233 GLN A C 1
ATOM 1929 O O . GLN A 1 233 ? -10.885 3.160 18.662 1.00 95.06 233 GLN A O 1
ATOM 1934 N N . ARG A 1 234 ? -11.253 5.150 17.710 1.00 95.94 234 ARG A N 1
ATOM 1935 C CA . ARG A 1 234 ? -12.572 4.778 17.177 1.00 95.94 234 ARG A CA 1
ATOM 1936 C C . ARG A 1 234 ? -12.504 3.621 16.178 1.00 95.94 234 ARG A C 1
ATOM 1938 O O . ARG A 1 234 ? -13.440 2.828 16.084 1.00 95.94 234 ARG A O 1
ATOM 1945 N N . LEU A 1 235 ? -11.462 3.585 15.353 1.00 96.81 235 LEU A N 1
ATOM 1946 C CA . LEU A 1 235 ? -11.235 2.521 14.382 1.00 96.81 235 LEU A CA 1
ATOM 1947 C C . LEU A 1 235 ? -11.001 1.190 15.108 1.00 96.81 235 LEU A C 1
ATOM 1949 O O . LEU A 1 235 ? -11.613 0.191 14.745 1.00 96.81 235 LEU A O 1
ATOM 1953 N N . TYR A 1 236 ? -10.189 1.209 16.163 1.00 96.94 236 TYR A N 1
ATOM 1954 C CA . TYR A 1 236 ? -9.794 0.048 16.956 1.00 96.94 236 TYR A CA 1
ATOM 1955 C C . TYR A 1 236 ? -10.926 -0.467 17.843 1.00 96.94 236 TYR A C 1
ATOM 1957 O O . TYR A 1 236 ? -11.137 -1.674 17.895 1.00 96.94 236 TYR A O 1
ATOM 1965 N N . GLU A 1 237 ? -11.719 0.419 18.450 1.00 96.62 237 GLU A N 1
ATOM 1966 C CA . GLU A 1 237 ? -12.962 0.055 19.146 1.00 96.62 237 GLU A CA 1
ATOM 1967 C C . GLU A 1 237 ? -13.924 -0.670 18.194 1.00 96.62 237 GLU A C 1
ATOM 1969 O O . GLU A 1 237 ? -14.446 -1.736 18.505 1.00 96.62 237 GLU A O 1
ATOM 1974 N N . LYS A 1 238 ? -14.123 -0.139 16.980 1.00 96.81 238 LYS A N 1
ATOM 1975 C CA . LYS A 1 238 ? -14.981 -0.776 15.967 1.00 96.81 238 LYS A CA 1
ATOM 1976 C C . LYS A 1 238 ? -14.446 -2.114 15.460 1.00 96.81 238 LYS A C 1
ATOM 1978 O O . LYS A 1 238 ? -15.243 -2.950 15.041 1.00 96.81 238 LYS A O 1
ATOM 1983 N N . ALA A 1 239 ? -13.127 -2.274 15.434 1.00 95.44 239 ALA A N 1
ATOM 1984 C CA . ALA A 1 239 ? -12.461 -3.512 15.051 1.00 95.44 239 ALA A CA 1
ATOM 1985 C C . ALA A 1 239 ? -12.360 -4.514 16.218 1.00 95.44 239 ALA A C 1
ATOM 1987 O O . ALA A 1 239 ? -11.903 -5.628 15.999 1.00 95.44 239 ALA A O 1
ATOM 1988 N N . ASN A 1 240 ? -12.805 -4.148 17.430 1.00 95.69 240 ASN A N 1
ATOM 1989 C CA . ASN A 1 240 ? -12.644 -4.917 18.672 1.00 95.69 240 ASN A CA 1
ATOM 1990 C C . ASN A 1 240 ? -11.177 -5.212 19.048 1.00 95.69 240 ASN A C 1
ATOM 1992 O O . ASN A 1 240 ? -10.892 -6.195 19.727 1.00 95.69 240 ASN A O 1
ATOM 1996 N N . ILE A 1 241 ? -10.250 -4.343 18.638 1.00 93.56 241 ILE A N 1
ATOM 1997 C CA . ILE A 1 241 ? -8.824 -4.434 19.000 1.00 93.56 241 ILE A CA 1
ATOM 1998 C C . ILE A 1 241 ? -8.614 -4.009 20.459 1.00 93.56 241 ILE A C 1
ATOM 2000 O O . ILE A 1 241 ? -7.768 -4.559 21.160 1.00 93.56 241 ILE A O 1
ATOM 2004 N N . ILE A 1 242 ? -9.390 -3.023 20.913 1.00 89.06 242 ILE A N 1
ATOM 2005 C CA . ILE A 1 242 ? -9.389 -2.510 22.285 1.00 89.06 242 ILE A CA 1
ATOM 2006 C C . ILE A 1 242 ? -10.814 -2.529 22.843 1.00 89.06 242 ILE A C 1
ATOM 2008 O O . ILE A 1 242 ? -11.779 -2.436 22.081 1.00 89.06 242 ILE A O 1
ATOM 2012 N N . SER A 1 243 ? -10.927 -2.699 24.163 1.00 70.19 243 SER A N 1
ATOM 2013 C CA . SER A 1 243 ? -12.190 -2.773 24.918 1.00 70.19 243 SER A CA 1
ATOM 2014 C C . SER A 1 243 ? -12.503 -1.482 25.658 1.00 70.19 243 SER A C 1
ATOM 2016 O O . SER A 1 243 ? -11.543 -0.854 26.157 1.00 70.19 243 SER A O 1
#

Nearest PDB structures (foldseek):
  4qhi-assembly2_C  TM=6.334E-01  e=1.040E+00  Methanocaldococcus jannaschii DSM 2661
  4qhi-assembly1_B  TM=5.757E-01  e=7.122E-01  Methanocaldococcus jannaschii DSM 2661

Foldseek 3Di:
DDDDDDDDDDDDDDPPPPPPPPDPPPPPPDDDPPPPQPDVVLVVLCVVPLVVLQVLLCVLQVHDDPDAFAEAEAEDQPDDFAWAADQQRSYIYTYHHSPDDDDSVVVSLRSQLRRQLSVLQVLCVVVVDGGPPPDDDDPSNLLRQLQSLLRSLLSSQSSDPDDDLPQDCVPAAQDLVSLVVCVVVVVVSCRRSVSVVLQVLQCVLVGPSVSSVLCNVLTDDSVCSNPVVVSSVVSCVVSVVDD

Secondary structure (DSSP, 8-state):
-----------------------------------TTS-HHHHHHHHHHHHHHHHHHHHHHT---SSPPEEEEEE-TTS-SEEEEEGGGTEEEEEE-TTPPP-HHHHHHHHHHHHHHHHHHHHHHHTTPPPSS--SSHHHHHHHHHHHHHHHHHHHHHHSTT------GGGS-SSHHHHHHHHHTT-HIIIIIIHHHHHHHHHHHH-HHHHHHHHHHTPPPTTTTT-HHHHHHHHHHHTTS--

Radius of gyration: 23.69 Å; Cα contacts (8 Å, |Δi|>4): 302; chains: 1; bounding box: 62×92×55 Å

Sequence (243 aa):
MSRLKQKIGKGVVFSLITLMLGGSEKKCEYIPRYSTNVHPKSIEWVDENIERIAKEQEEKLGIKYPYLPEIKFEQHPDKSLGMYYEPYINTLILVLPQYAHFNPSEIEEYLDHELGHAYTDILNEIKGNASWPTSQKGIKYYTQRLIFEGIAEYFRKQMKENTEDNFDDNYWPKTLGEFVEKMNFEDKKIIYDGGHSIVKPVLDHMGVEEGILFLIKNIPRKKDLGNIPQYQQRLYEKANIIS

Mean predicted aligned error: 8.95 Å

pLDDT: mean 84.72, std 19.35, range [30.03, 98.56]